Protein AF-K1S659-F1 (afdb_monomer_lite)

Secondary structure (DSSP, 8-state):
---EEEEEEEEEESSPPEEESTT-TTT-EEEEEEEEEPPPBTTB-S-SEEEEEEEE--SSSHHHHHT--TTEEEEEEEEEEEEEEEEEEE-TTT--EEEEEEEEEEEEEEEEEEEEEE-HHHHHH-TTHHHHHIIIIITTTSEEEEEE-EE-S--EEEE-SS-EEEEEEEEEE--S--GGGTT--EE-PEEEEEGGG-

pLDDT: mean 87.67, std 8.83, range [49.56, 97.06]

Sequence (198 aa):
MAQHNQTRHVGFLIQNPTILNEGLEGNEKVIMQLRTIRRNIEGYNDKQFEDVIVYYDGTEFIDKMKALKQFDLIDIKGVFNILTVDKSSVCPICGHTNVKYKGSSTFIYPISFSKLNNVQGSFEYDENLPETILRKHYKEVSNQVLIVGTVCSKPEMISNGKLKCCRYKLGVDRKYYIKTQTELTADYPWVYSYGKQA

Organism: NCBI:txid408170

Radius of gyration: 18.08 Å; chains: 1; bounding box: 50×49×45 Å

Structure (mmCIF, N/CA/C/O backbone):
data_AF-K1S659-F1
#
_entry.id   AF-K1S659-F1
#
loop_
_atom_site.group_PDB
_atom_site.id
_atom_site.type_symbol
_atom_site.label_atom_id
_atom_site.label_alt_id
_atom_site.label_comp_id
_atom_site.label_asym_id
_atom_site.label_entity_id
_atom_site.label_seq_id
_atom_site.pdbx_PDB_ins_code
_atom_site.Cartn_x
_atom_site.Cartn_y
_atom_site.Cartn_z
_atom_site.occupancy
_atom_site.B_iso_or_equiv
_atom_site.auth_seq_id
_atom_site.auth_comp_id
_atom_site.auth_asym_id
_atom_site.auth_atom_id
_atom_site.pdbx_PDB_model_num
ATOM 1 N N . MET A 1 1 ? 7.705 -21.138 -12.476 1.00 49.56 1 MET A N 1
ATOM 2 C CA . MET A 1 1 ? 8.532 -19.933 -12.239 1.00 49.56 1 MET A CA 1
ATOM 3 C C . MET A 1 1 ? 8.195 -19.428 -10.838 1.00 49.56 1 MET A C 1
ATOM 5 O O . MET A 1 1 ? 7.031 -19.522 -10.469 1.00 49.56 1 MET A O 1
ATOM 9 N N . ALA A 1 2 ? 9.168 -19.035 -10.013 1.00 49.78 2 ALA A N 1
ATOM 10 C CA . ALA A 1 2 ? 8.897 -18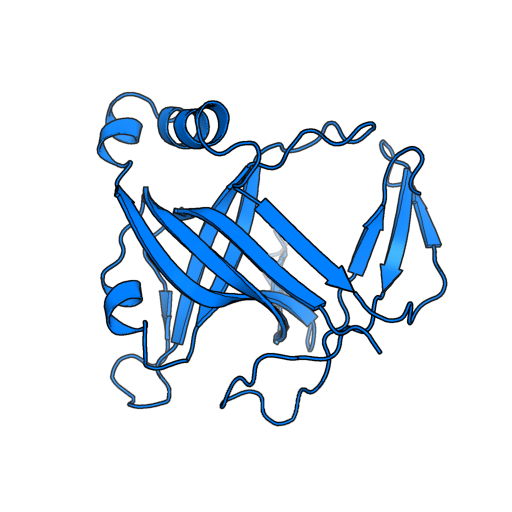.684 -8.615 1.00 49.78 2 ALA A CA 1
ATOM 11 C C . ALA A 1 2 ? 8.095 -17.372 -8.538 1.00 49.78 2 ALA A C 1
ATOM 13 O O . ALA A 1 2 ? 8.642 -16.298 -8.755 1.00 49.78 2 ALA A O 1
ATOM 14 N N . GLN A 1 3 ? 6.793 -17.472 -8.266 1.00 66.31 3 GLN A N 1
ATOM 15 C CA . GLN A 1 3 ? 5.910 -16.322 -8.086 1.00 66.31 3 GLN A CA 1
ATOM 16 C C . GLN A 1 3 ? 5.963 -15.874 -6.628 1.00 66.31 3 GLN A C 1
ATOM 18 O O . GLN A 1 3 ? 5.604 -16.631 -5.716 1.00 66.31 3 GLN A O 1
ATOM 23 N N . HIS A 1 4 ? 6.399 -14.638 -6.404 1.00 83.56 4 HIS A N 1
ATOM 24 C CA . HIS A 1 4 ? 6.346 -14.029 -5.086 1.00 83.56 4 HIS A CA 1
ATOM 25 C C . HIS A 1 4 ? 5.844 -12.593 -5.209 1.00 83.56 4 HIS A C 1
ATOM 27 O O . HIS A 1 4 ? 6.432 -11.787 -5.919 1.00 83.56 4 HIS A O 1
ATOM 33 N N . ASN A 1 5 ? 4.739 -12.299 -4.532 1.00 89.81 5 ASN A N 1
ATOM 34 C CA . ASN A 1 5 ? 4.204 -10.958 -4.337 1.00 89.81 5 ASN A CA 1
ATOM 35 C C . ASN A 1 5 ? 3.715 -10.917 -2.895 1.00 89.81 5 ASN A C 1
ATOM 37 O O . ASN A 1 5 ? 2.649 -11.448 -2.582 1.00 89.81 5 ASN A O 1
ATOM 41 N N . GLN A 1 6 ? 4.551 -10.390 -2.010 1.00 92.75 6 GLN A N 1
ATOM 42 C CA . GLN A 1 6 ? 4.241 -10.283 -0.598 1.00 92.75 6 GLN A CA 1
ATOM 43 C C . GLN A 1 6 ? 4.722 -8.938 -0.078 1.00 92.75 6 GLN A C 1
ATOM 45 O O . GLN A 1 6 ? 5.863 -8.532 -0.305 1.00 92.75 6 GLN A O 1
ATOM 50 N N . THR A 1 7 ? 3.861 -8.277 0.678 1.00 93.75 7 THR A N 1
ATOM 51 C CA . THR A 1 7 ? 4.196 -7.053 1.390 1.00 93.75 7 THR A CA 1
ATOM 52 C C . THR A 1 7 ? 3.900 -7.205 2.871 1.00 93.75 7 THR A C 1
ATOM 54 O O . THR A 1 7 ? 3.027 -7.981 3.281 1.00 93.75 7 THR A O 1
ATOM 57 N N . ARG A 1 8 ? 4.656 -6.477 3.687 1.00 95.25 8 ARG A N 1
ATOM 58 C CA . ARG A 1 8 ? 4.369 -6.283 5.100 1.00 95.25 8 ARG A CA 1
ATOM 59 C C . ARG A 1 8 ? 4.481 -4.804 5.420 1.00 95.25 8 ARG A C 1
ATOM 61 O O . ARG A 1 8 ? 5.496 -4.180 5.109 1.00 95.25 8 ARG A O 1
ATOM 68 N N . HIS A 1 9 ? 3.444 -4.273 6.050 1.00 96.44 9 HIS A N 1
ATOM 69 C CA . HIS A 1 9 ? 3.389 -2.883 6.456 1.00 96.44 9 HIS A CA 1
ATOM 70 C C . HIS A 1 9 ? 2.941 -2.769 7.903 1.00 96.44 9 HIS A C 1
ATOM 72 O O . HIS A 1 9 ? 1.869 -3.248 8.257 1.00 96.44 9 HIS A O 1
ATOM 78 N N . VAL A 1 10 ? 3.745 -2.092 8.718 1.00 96.62 10 VAL A N 1
ATOM 79 C CA . VAL A 1 10 ? 3.372 -1.701 10.080 1.00 96.62 10 VAL A CA 1
ATOM 80 C C . VAL A 1 10 ? 3.386 -0.189 10.144 1.00 96.62 10 VAL A C 1
ATOM 82 O O . VAL A 1 10 ? 4.410 0.423 9.858 1.00 96.62 10 VAL A O 1
ATOM 85 N N . GLY A 1 11 ? 2.273 0.432 10.497 1.00 95.94 11 GLY A N 1
ATOM 86 C CA . GLY A 1 11 ? 2.152 1.885 10.452 1.00 95.94 11 GLY A CA 1
ATOM 87 C C . GLY A 1 11 ? 0.944 2.389 11.216 1.00 95.94 11 GLY A C 1
ATOM 88 O O . GLY A 1 11 ? 0.130 1.585 11.669 1.00 95.94 11 GLY A O 1
ATOM 89 N N . PHE A 1 12 ? 0.802 3.706 11.337 1.00 95.62 12 PHE A N 1
ATOM 90 C CA . PHE A 1 12 ? -0.400 4.308 11.914 1.00 95.62 12 PHE A CA 1
ATOM 91 C C . PHE A 1 12 ? -1.238 5.042 10.864 1.00 95.62 12 PHE A C 1
ATOM 93 O O . PHE A 1 12 ? -0.706 5.576 9.885 1.00 95.62 12 PHE A O 1
ATOM 100 N N . LEU A 1 13 ? -2.555 5.058 11.059 1.00 96.25 13 LEU A N 1
ATOM 101 C CA . LEU A 1 13 ? -3.470 5.772 10.173 1.00 96.25 13 LEU A CA 1
ATOM 102 C C . LEU A 1 13 ? -3.291 7.287 10.282 1.00 96.25 13 LEU A C 1
ATOM 104 O O . LEU A 1 13 ? -3.352 7.850 11.373 1.00 96.25 13 LEU A O 1
ATOM 108 N N . ILE A 1 14 ? -3.124 7.949 9.138 1.00 93.94 14 ILE A N 1
ATOM 109 C CA . ILE A 1 14 ? -2.969 9.414 9.065 1.00 93.94 14 ILE A CA 1
ATOM 110 C C . ILE A 1 14 ? -4.307 10.119 9.296 1.00 93.94 14 ILE A C 1
ATOM 112 O O . ILE A 1 14 ? -4.353 11.213 9.849 1.00 93.94 14 ILE A O 1
ATOM 116 N N . GLN A 1 15 ? -5.397 9.476 8.889 1.00 94.38 15 GLN A N 1
ATOM 117 C CA . GLN A 1 15 ? -6.771 9.953 8.996 1.00 94.38 15 GLN A CA 1
ATOM 118 C C . GLN A 1 15 ? -7.716 8.758 9.143 1.00 94.38 15 GLN A C 1
ATOM 120 O O . GLN A 1 15 ? -7.308 7.611 8.943 1.00 94.38 15 GLN A O 1
ATOM 125 N N . ASN A 1 16 ? -8.982 9.027 9.463 1.00 95.56 16 ASN A N 1
ATOM 126 C CA . ASN A 1 16 ? -10.007 7.987 9.465 1.00 95.56 16 ASN A CA 1
ATOM 127 C C . ASN A 1 16 ? -10.121 7.330 8.071 1.00 95.56 16 ASN A C 1
ATOM 129 O O . ASN A 1 16 ? -9.914 8.013 7.060 1.00 95.56 16 ASN A O 1
ATOM 133 N N . PRO A 1 17 ? -10.444 6.026 7.999 1.00 95.88 17 PRO A N 1
ATOM 134 C CA . PRO A 1 17 ? -10.653 5.338 6.731 1.00 95.88 17 PRO A CA 1
ATOM 135 C C . PRO A 1 17 ? -11.749 6.002 5.893 1.00 95.88 17 PRO A C 1
ATOM 137 O O . PRO A 1 17 ? -12.796 6.389 6.410 1.00 95.88 17 PRO A O 1
ATOM 140 N N . THR A 1 18 ? -11.526 6.088 4.58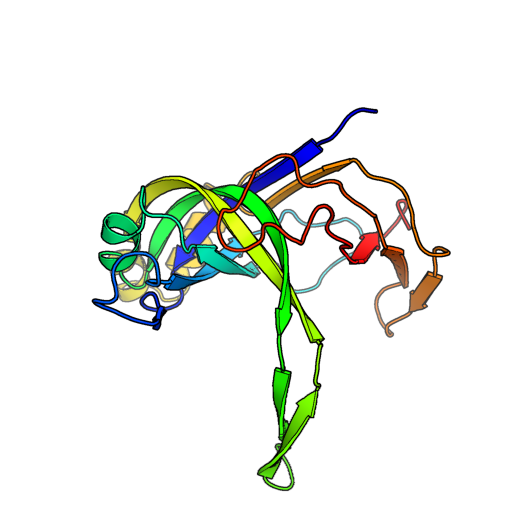5 1.00 95.50 18 THR A N 1
ATOM 141 C CA . THR A 1 18 ? -12.544 6.520 3.628 1.00 95.50 18 THR A CA 1
ATOM 142 C C . THR A 1 18 ? -13.336 5.303 3.172 1.00 95.50 18 THR A C 1
ATOM 144 O O . THR A 1 18 ? -12.768 4.366 2.604 1.00 95.50 18 THR A O 1
ATOM 147 N N . ILE A 1 19 ? -14.647 5.331 3.395 1.00 93.62 19 ILE A N 1
ATOM 148 C CA . ILE A 1 19 ? -15.569 4.263 3.005 1.00 93.62 19 ILE A CA 1
ATOM 149 C C . ILE A 1 19 ? -16.270 4.693 1.717 1.00 93.62 19 ILE A C 1
ATOM 151 O O . ILE A 1 19 ? -16.823 5.788 1.633 1.00 93.62 19 ILE A O 1
ATOM 155 N N . LEU A 1 20 ? -16.225 3.841 0.698 1.00 90.25 20 LEU A N 1
ATOM 156 C CA . LEU A 1 20 ? -16.956 4.026 -0.551 1.00 90.25 20 LEU A CA 1
ATOM 157 C C . LEU A 1 20 ? -18.080 2.996 -0.633 1.00 90.25 20 LEU A C 1
ATOM 159 O O . LEU A 1 20 ? -17.896 1.854 -0.209 1.00 90.25 20 LEU A O 1
ATOM 163 N N . ASN A 1 21 ? -19.203 3.393 -1.238 1.00 86.06 21 ASN A N 1
ATOM 164 C CA . ASN A 1 21 ? -20.380 2.542 -1.448 1.00 86.06 21 ASN A CA 1
ATOM 165 C C . ASN A 1 21 ? -20.940 1.930 -0.153 1.00 86.06 21 ASN A C 1
ATOM 167 O O . ASN A 1 21 ? -21.397 0.790 -0.162 1.00 86.06 21 ASN A O 1
ATOM 171 N N . GLU A 1 22 ? -20.877 2.671 0.954 1.00 83.31 22 GLU A N 1
ATOM 172 C CA . GLU A 1 22 ? -21.334 2.195 2.259 1.00 83.31 22 GLU A CA 1
ATOM 173 C C . GLU A 1 22 ? -22.782 1.682 2.208 1.00 83.31 22 GLU A C 1
ATOM 175 O O . GLU A 1 22 ? -23.668 2.338 1.659 1.00 83.31 22 GLU A O 1
ATOM 180 N N . GLY A 1 23 ? -23.013 0.491 2.766 1.00 76.56 23 GLY A N 1
ATOM 181 C CA . GLY A 1 23 ? -24.324 -0.161 2.789 1.00 76.56 23 GLY A CA 1
ATOM 182 C C . GLY A 1 23 ? -24.707 -0.918 1.511 1.00 76.56 23 GLY A C 1
ATOM 183 O O . GLY A 1 23 ? -25.760 -1.555 1.489 1.00 76.56 23 GLY A O 1
ATOM 184 N N . LEU A 1 24 ? -23.877 -0.904 0.461 1.00 80.31 24 LEU A N 1
ATOM 185 C CA . LEU A 1 24 ? -24.071 -1.743 -0.725 1.00 80.31 24 LEU A CA 1
ATOM 186 C C . LEU A 1 24 ? -23.296 -3.053 -0.568 1.00 80.31 24 LEU A C 1
ATOM 188 O O . LEU A 1 24 ? -22.096 -3.122 -0.843 1.00 80.31 24 LEU A O 1
ATOM 192 N N . GLU A 1 25 ? -23.998 -4.100 -0.134 1.00 70.12 25 GLU A N 1
ATOM 193 C CA . GLU A 1 25 ? -23.422 -5.425 0.101 1.00 70.12 25 GLU A CA 1
ATOM 194 C C . GLU A 1 25 ? -22.639 -5.926 -1.129 1.00 70.12 25 GLU A C 1
ATOM 196 O O . GLU A 1 25 ? -23.119 -5.898 -2.263 1.00 70.12 25 GLU A O 1
ATOM 201 N N . GLY A 1 26 ? -21.384 -6.330 -0.909 1.00 74.69 26 GLY A N 1
ATOM 202 C CA . GLY A 1 26 ? -20.471 -6.784 -1.964 1.00 74.69 26 GLY A CA 1
ATOM 203 C C . GLY A 1 26 ? -19.811 -5.678 -2.801 1.00 74.69 26 GLY A C 1
ATOM 204 O O . GLY A 1 26 ? -18.943 -5.992 -3.612 1.00 74.69 26 GLY A O 1
ATOM 205 N N . ASN A 1 27 ? -20.175 -4.407 -2.600 1.00 82.69 27 ASN A N 1
ATOM 206 C CA . ASN A 1 27 ? -19.594 -3.253 -3.297 1.00 82.69 27 ASN A CA 1
ATOM 207 C C . ASN A 1 27 ? -18.902 -2.245 -2.373 1.00 82.69 27 ASN A C 1
ATOM 209 O O . ASN A 1 27 ? -18.305 -1.291 -2.886 1.00 82.69 27 ASN A O 1
ATOM 213 N N . GLU A 1 28 ? -18.986 -2.435 -1.054 1.00 90.56 28 GLU A N 1
ATOM 214 C CA . GLU A 1 28 ? -18.280 -1.616 -0.071 1.00 90.56 28 GLU A CA 1
ATOM 215 C C . GLU A 1 28 ? -16.765 -1.687 -0.278 1.00 90.56 28 GLU A C 1
ATOM 217 O O . GLU A 1 28 ? -16.189 -2.747 -0.535 1.00 90.56 28 GLU A O 1
ATOM 222 N N . LYS A 1 29 ? -16.105 -0.534 -0.153 1.00 91.94 29 LYS A N 1
ATOM 223 C CA . LYS A 1 29 ? -14.649 -0.429 -0.279 1.00 91.94 29 LYS A CA 1
ATOM 224 C C . LYS A 1 29 ? -14.100 0.450 0.820 1.00 91.94 29 LYS A C 1
ATOM 226 O O . LYS A 1 29 ? -14.669 1.497 1.122 1.00 91.94 29 LYS A O 1
ATOM 231 N N . VAL A 1 30 ? -12.951 0.066 1.354 1.00 94.75 30 VAL A N 1
ATOM 232 C CA . VAL A 1 30 ? -12.202 0.868 2.315 1.00 94.75 30 VAL A CA 1
ATOM 233 C C . VAL A 1 30 ? -10.885 1.295 1.689 1.00 94.75 30 VAL A C 1
ATOM 235 O O . VAL A 1 30 ? -10.114 0.474 1.186 1.00 94.75 30 VAL A O 1
ATOM 238 N N . ILE A 1 31 ? -10.632 2.601 1.731 1.00 95.19 31 ILE A N 1
ATOM 239 C CA . ILE A 1 31 ? -9.361 3.208 1.349 1.00 95.19 31 ILE A CA 1
ATOM 240 C C . ILE A 1 31 ? -8.791 3.906 2.574 1.00 95.19 31 ILE A C 1
ATOM 242 O O . ILE A 1 31 ? -9.454 4.735 3.193 1.00 95.19 31 ILE A O 1
ATOM 246 N N . MET A 1 32 ? -7.544 3.601 2.914 1.00 96.25 32 MET A N 1
ATOM 247 C CA . MET A 1 32 ? -6.870 4.234 4.044 1.00 96.25 32 MET A CA 1
ATOM 248 C C . MET A 1 32 ? -5.413 4.552 3.725 1.00 96.25 32 MET A C 1
ATOM 250 O O . MET A 1 32 ? -4.776 3.886 2.907 1.00 96.25 32 MET A O 1
ATOM 254 N N . GLN A 1 33 ? -4.894 5.595 4.371 1.00 96.50 33 GLN A N 1
ATOM 255 C CA . GLN A 1 33 ? -3.500 6.009 4.252 1.00 96.50 33 GLN A CA 1
ATOM 256 C C . GLN A 1 33 ? -2.748 5.674 5.532 1.00 96.50 33 GLN A C 1
ATOM 258 O O . GLN A 1 33 ? -3.120 6.103 6.627 1.00 96.50 33 GLN A O 1
ATOM 263 N N . LEU A 1 34 ? -1.683 4.902 5.362 1.00 95.75 34 LEU A N 1
ATOM 264 C CA . LEU A 1 34 ? -0.864 4.383 6.437 1.00 95.75 34 LEU A CA 1
ATOM 265 C C . LEU A 1 34 ? 0.512 5.039 6.394 1.00 95.75 34 LEU A C 1
ATOM 267 O O . LEU A 1 34 ? 1.240 4.862 5.416 1.00 95.75 34 LEU A O 1
ATOM 271 N N . ARG A 1 35 ? 0.896 5.739 7.464 1.00 95.75 35 ARG A N 1
ATOM 272 C CA . ARG A 1 35 ? 2.268 6.223 7.613 1.00 95.75 35 ARG A CA 1
ATOM 273 C C . ARG A 1 35 ? 3.164 5.089 8.087 1.00 95.75 35 ARG A C 1
ATOM 275 O O . ARG A 1 35 ? 2.944 4.508 9.148 1.00 95.75 35 ARG A O 1
ATOM 282 N N . THR A 1 36 ? 4.189 4.804 7.299 1.00 95.19 36 THR A N 1
ATOM 283 C CA . THR A 1 36 ? 5.211 3.786 7.553 1.00 95.19 36 THR A CA 1
ATOM 284 C C . THR A 1 36 ? 6.593 4.426 7.618 1.00 95.19 36 THR A C 1
ATOM 286 O O . THR A 1 36 ? 6.785 5.581 7.235 1.00 95.19 36 THR A O 1
ATOM 289 N N . ILE A 1 37 ? 7.574 3.675 8.104 1.00 93.00 37 ILE A N 1
ATOM 290 C CA . ILE A 1 37 ? 8.981 4.050 8.090 1.00 93.00 37 ILE A CA 1
ATOM 291 C C . ILE A 1 37 ? 9.766 3.031 7.266 1.00 93.00 37 ILE A C 1
ATOM 293 O O . ILE A 1 37 ? 9.533 1.824 7.345 1.00 93.00 37 ILE A O 1
ATOM 297 N N . ARG A 1 38 ? 10.729 3.517 6.486 1.00 86.00 38 ARG A N 1
ATOM 298 C CA . ARG A 1 38 ? 11.697 2.658 5.801 1.00 86.00 38 ARG A CA 1
ATOM 299 C C . ARG A 1 38 ? 13.050 2.676 6.496 1.00 86.00 38 ARG A C 1
ATOM 301 O O . ARG A 1 38 ? 13.425 3.634 7.180 1.00 86.00 38 ARG A O 1
ATOM 308 N N . ARG A 1 39 ? 13.835 1.629 6.254 1.00 81.19 39 ARG A N 1
ATOM 309 C CA . ARG A 1 39 ? 15.260 1.638 6.579 1.00 81.19 39 ARG A CA 1
ATOM 310 C C . ARG A 1 39 ? 15.987 2.643 5.682 1.00 81.19 39 ARG A C 1
ATOM 312 O O . ARG A 1 39 ? 15.617 2.841 4.528 1.00 81.19 39 ARG A O 1
ATOM 319 N N . ASN A 1 40 ? 17.042 3.258 6.212 1.00 75.75 40 ASN A N 1
ATOM 320 C CA . ASN A 1 40 ? 17.917 4.109 5.411 1.00 75.75 40 ASN A CA 1
ATOM 321 C C . ASN A 1 40 ? 18.543 3.270 4.288 1.00 75.75 40 ASN A C 1
ATOM 323 O O . ASN A 1 40 ? 19.117 2.213 4.556 1.00 75.75 40 ASN A O 1
ATOM 327 N N . ILE A 1 41 ? 18.438 3.757 3.056 1.00 70.25 41 ILE A N 1
ATOM 328 C CA . ILE A 1 41 ? 19.046 3.138 1.880 1.00 70.25 41 ILE A CA 1
ATOM 329 C C . ILE A 1 41 ? 20.347 3.891 1.598 1.00 70.25 41 ILE A C 1
ATOM 331 O O . ILE A 1 41 ? 20.368 5.121 1.574 1.00 70.25 41 ILE A O 1
ATOM 335 N N . GLU A 1 42 ? 21.445 3.161 1.406 1.00 66.00 42 GLU A N 1
ATOM 336 C CA . GLU A 1 42 ? 22.732 3.766 1.061 1.00 66.00 42 GLU A CA 1
ATOM 337 C C . GLU A 1 42 ? 22.599 4.572 -0.239 1.00 66.00 42 GLU A C 1
ATOM 339 O O . GLU A 1 42 ? 22.139 4.066 -1.264 1.00 66.00 42 GLU A O 1
ATOM 344 N N . GLY A 1 43 ? 22.974 5.850 -0.188 1.00 63.84 43 GLY A N 1
ATOM 345 C CA . GLY A 1 43 ? 22.835 6.756 -1.323 1.00 63.84 43 GLY A CA 1
ATOM 346 C C . GLY A 1 43 ? 21.434 7.339 -1.508 1.00 63.84 43 GLY A C 1
ATOM 347 O O . GLY A 1 43 ? 21.225 8.007 -2.507 1.00 63.84 43 GLY A O 1
ATOM 348 N N . TYR A 1 44 ? 20.492 7.149 -0.577 1.00 68.69 44 TYR A N 1
ATOM 349 C CA . TYR A 1 44 ? 19.193 7.824 -0.575 1.00 68.69 44 TYR A CA 1
ATOM 350 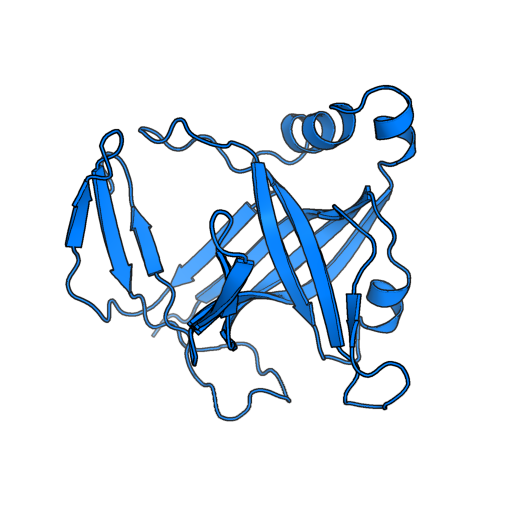C C . TYR A 1 44 ? 18.969 8.521 0.778 1.00 68.69 44 TYR A C 1
ATOM 352 O O . TYR A 1 44 ? 18.723 7.875 1.794 1.00 68.69 44 TYR A O 1
ATOM 360 N N . ASN A 1 45 ? 19.039 9.855 0.784 1.00 64.88 45 ASN A N 1
ATOM 361 C CA . ASN A 1 45 ? 18.984 10.680 2.004 1.00 64.88 45 ASN A CA 1
ATOM 362 C C . ASN A 1 45 ? 17.692 11.514 2.129 1.00 64.88 45 ASN A C 1
ATOM 364 O O . ASN A 1 45 ? 17.676 12.518 2.836 1.00 64.88 45 ASN A O 1
ATOM 368 N N . ASP A 1 46 ? 16.637 11.159 1.396 1.00 69.00 46 ASP A N 1
ATOM 369 C CA . ASP A 1 46 ? 15.361 11.892 1.421 1.00 69.00 46 ASP A CA 1
ATOM 370 C C . ASP A 1 46 ? 14.420 11.351 2.532 1.00 69.00 46 ASP A C 1
ATOM 372 O O . ASP A 1 46 ? 14.865 10.679 3.463 1.00 69.00 46 ASP A O 1
ATOM 376 N N . LYS A 1 47 ? 13.112 11.636 2.444 1.00 75.38 47 LYS A N 1
ATOM 377 C CA . LYS A 1 47 ? 12.058 11.302 3.425 1.00 75.38 47 LYS A CA 1
ATOM 378 C C . LYS A 1 47 ? 12.185 9.901 4.043 1.00 75.38 47 LYS A C 1
ATOM 380 O O . LYS A 1 47 ? 12.150 8.893 3.343 1.00 75.38 47 LYS A O 1
ATOM 385 N N . GLN A 1 48 ? 12.269 9.823 5.370 1.00 84.38 48 GLN A N 1
ATOM 386 C CA . GLN A 1 48 ? 12.357 8.549 6.098 1.00 84.38 48 GLN A CA 1
ATOM 387 C C . GLN A 1 48 ? 10.993 7.871 6.304 1.00 84.38 48 GLN A C 1
ATOM 389 O O . GLN A 1 48 ? 10.918 6.644 6.401 1.00 84.38 48 GLN A O 1
ATOM 394 N N . PHE A 1 49 ? 9.932 8.675 6.352 1.00 90.88 49 PHE A N 1
ATOM 395 C CA . PHE A 1 49 ? 8.550 8.219 6.439 1.00 90.88 49 PHE A CA 1
ATOM 396 C C . PHE A 1 49 ? 7.903 8.214 5.061 1.00 90.88 49 PHE A C 1
ATOM 398 O O . PHE A 1 49 ? 8.154 9.102 4.240 1.00 90.88 49 PHE A O 1
ATOM 405 N N . GLU A 1 50 ? 7.075 7.206 4.825 1.00 91.00 50 GLU A N 1
ATOM 406 C CA . GLU A 1 50 ? 6.349 7.016 3.578 1.00 91.00 50 GLU A CA 1
ATOM 407 C C . GLU A 1 50 ? 4.899 6.657 3.867 1.00 91.00 50 GLU A C 1
ATOM 409 O O . GLU A 1 50 ? 4.610 5.803 4.710 1.00 91.00 50 GLU A O 1
ATOM 414 N N . ASP A 1 51 ? 4.003 7.286 3.119 1.00 94.56 51 ASP A N 1
ATOM 415 C CA . ASP A 1 51 ? 2.574 7.046 3.221 1.00 94.56 51 ASP A CA 1
ATOM 416 C C . ASP A 1 51 ? 2.174 6.045 2.140 1.00 94.56 51 ASP A C 1
ATOM 418 O O . ASP A 1 51 ? 2.347 6.297 0.944 1.00 94.56 51 ASP A O 1
ATOM 422 N N . VAL A 1 52 ? 1.659 4.891 2.561 1.00 94.50 52 VAL A N 1
ATOM 423 C CA . VAL A 1 52 ? 1.168 3.847 1.657 1.00 94.50 52 VAL A CA 1
ATOM 424 C C . VAL A 1 52 ? -0.353 3.841 1.654 1.00 94.50 52 VAL A C 1
ATOM 426 O O . VAL A 1 52 ? -0.998 4.047 2.683 1.00 94.50 52 VAL A O 1
ATOM 429 N N . ILE A 1 53 ? -0.936 3.604 0.480 1.00 95.44 53 ILE A N 1
ATOM 430 C CA . ILE A 1 53 ? -2.386 3.516 0.327 1.00 95.44 53 ILE A CA 1
ATOM 431 C C . ILE A 1 53 ? -2.785 2.051 0.428 1.00 95.44 53 ILE A C 1
ATOM 433 O O . ILE A 1 53 ? -2.290 1.205 -0.320 1.00 95.44 53 ILE A O 1
ATOM 437 N N . VAL A 1 54 ? -3.702 1.763 1.339 1.00 96.31 54 VAL A N 1
ATOM 438 C CA . VAL A 1 54 ? -4.317 0.450 1.487 1.00 96.31 54 VAL A CA 1
ATOM 439 C C . VAL A 1 54 ? -5.705 0.506 0.867 1.00 96.31 54 VAL A C 1
ATOM 441 O O . VAL A 1 54 ? -6.474 1.426 1.148 1.00 96.31 54 VAL A O 1
ATOM 444 N N . TYR A 1 55 ? -6.000 -0.464 0.008 1.00 94.75 55 TYR A N 1
ATOM 445 C CA . TYR A 1 55 ? -7.293 -0.632 -0.649 1.00 94.75 55 TYR A CA 1
ATOM 446 C C . TYR A 1 55 ? -7.823 -2.024 -0.329 1.00 94.75 55 TYR A C 1
ATOM 448 O O . TYR A 1 55 ? -7.107 -3.015 -0.496 1.00 94.75 55 TYR A O 1
ATOM 456 N N . TYR A 1 56 ? -9.074 -2.100 0.110 1.00 94.38 56 TYR A N 1
ATOM 457 C CA . TYR A 1 56 ? -9.729 -3.363 0.410 1.00 94.38 56 TYR A CA 1
ATOM 458 C C . TYR A 1 56 ? -11.202 -3.315 0.006 1.00 94.38 56 TYR A C 1
ATOM 460 O O . TYR A 1 56 ? -11.926 -2.397 0.383 1.00 94.38 56 TYR A O 1
ATOM 468 N N . ASP A 1 57 ? -11.633 -4.312 -0.757 1.00 91.88 57 ASP A N 1
ATOM 469 C CA . ASP A 1 57 ? -13.021 -4.533 -1.181 1.00 91.88 57 ASP A CA 1
ATOM 470 C C . ASP A 1 57 ? -13.466 -5.988 -0.939 1.00 91.88 57 ASP A C 1
ATOM 472 O O . ASP A 1 57 ? -14.433 -6.477 -1.521 1.00 91.88 57 ASP A O 1
ATOM 476 N N . GLY A 1 58 ? -12.737 -6.699 -0.073 1.00 89.88 58 GLY A N 1
ATOM 477 C CA . GLY A 1 58 ? -13.149 -7.996 0.443 1.00 89.88 58 GLY A CA 1
ATOM 478 C C . GLY A 1 58 ? -14.149 -7.855 1.591 1.00 89.88 58 GLY A C 1
ATOM 479 O O . GLY A 1 58 ? -14.366 -6.775 2.127 1.00 89.88 58 GLY A O 1
ATOM 480 N N . THR A 1 59 ? -14.733 -8.973 2.012 1.00 89.56 59 THR A N 1
ATOM 481 C CA . THR A 1 59 ? -15.745 -8.998 3.082 1.00 89.56 59 THR A CA 1
ATOM 482 C C . THR A 1 59 ? -15.173 -9.365 4.453 1.00 89.56 59 THR A C 1
ATOM 484 O O . THR A 1 59 ? -15.787 -9.081 5.470 1.00 89.56 59 THR A O 1
ATOM 487 N N . GLU A 1 60 ? -13.996 -9.992 4.515 1.00 90.50 60 GLU A N 1
ATOM 488 C CA . GLU A 1 60 ? -13.463 -10.595 5.748 1.00 90.50 60 GLU A CA 1
ATOM 489 C C . GLU A 1 60 ? -13.030 -9.558 6.796 1.00 90.50 60 GLU A C 1
ATOM 491 O O . GLU A 1 60 ? -13.215 -9.753 7.999 1.00 90.50 60 GLU A O 1
ATOM 496 N N . PHE A 1 61 ? -12.441 -8.448 6.347 1.00 91.75 61 PHE A N 1
ATOM 497 C CA . PHE A 1 61 ? -11.904 -7.413 7.234 1.00 91.75 61 PHE A CA 1
ATOM 498 C C . PHE A 1 61 ? -12.669 -6.095 7.178 1.00 91.75 61 PHE A C 1
ATOM 500 O O . PHE A 1 61 ? -12.288 -5.168 7.889 1.00 91.75 61 PHE A O 1
ATOM 507 N N . ILE A 1 62 ? -13.724 -5.987 6.366 1.00 92.12 62 ILE A N 1
ATOM 508 C CA . ILE A 1 62 ? -14.320 -4.688 6.041 1.00 92.12 62 ILE A CA 1
ATOM 509 C C . ILE A 1 62 ? -14.884 -3.988 7.276 1.00 92.12 62 ILE A C 1
ATOM 511 O O . ILE A 1 62 ? -14.493 -2.858 7.555 1.00 92.12 62 ILE A O 1
ATOM 515 N N . ASP A 1 63 ? -15.654 -4.692 8.105 1.00 92.56 63 ASP A N 1
ATOM 516 C CA . ASP A 1 63 ? -16.214 -4.137 9.343 1.00 92.56 63 ASP A CA 1
ATOM 517 C C . ASP A 1 63 ? -15.121 -3.709 10.328 1.00 92.56 63 ASP A C 1
ATOM 519 O O . ASP A 1 63 ? -15.185 -2.639 10.938 1.00 92.56 63 ASP A O 1
ATOM 523 N N . LYS A 1 64 ? -14.060 -4.521 10.445 1.00 94.00 64 LYS A N 1
ATOM 524 C CA . LYS A 1 64 ? -12.906 -4.210 11.300 1.00 94.00 64 LYS A CA 1
ATOM 525 C C . LYS A 1 64 ? -12.161 -2.976 10.804 1.00 94.00 64 LYS A C 1
ATOM 527 O O . LYS A 1 64 ? -11.707 -2.184 11.622 1.00 94.00 64 LYS A O 1
ATOM 532 N N . MET A 1 65 ? -12.029 -2.820 9.487 1.00 94.50 65 MET A N 1
ATOM 533 C CA . MET A 1 65 ? -11.373 -1.669 8.874 1.00 94.50 65 MET A CA 1
ATOM 534 C C . MET A 1 65 ? -12.226 -0.403 8.987 1.00 94.50 65 MET A C 1
ATOM 536 O O . MET A 1 65 ? -11.669 0.650 9.277 1.00 94.50 65 MET A O 1
ATOM 540 N N . LYS A 1 66 ? -13.556 -0.496 8.850 1.00 94.00 66 LYS A N 1
ATOM 541 C CA . LYS A 1 66 ? -14.495 0.624 9.066 1.00 94.00 66 LYS A CA 1
ATOM 542 C C . LYS A 1 66 ? -14.428 1.165 10.497 1.00 94.00 66 LYS A C 1
ATOM 544 O O . LYS A 1 66 ? -14.549 2.366 10.706 1.00 94.00 66 LYS A O 1
ATOM 549 N N . ALA A 1 67 ? -14.202 0.292 11.479 1.00 94.88 67 ALA A N 1
ATOM 550 C CA . ALA A 1 67 ? -14.100 0.672 12.887 1.00 94.88 67 ALA A CA 1
ATOM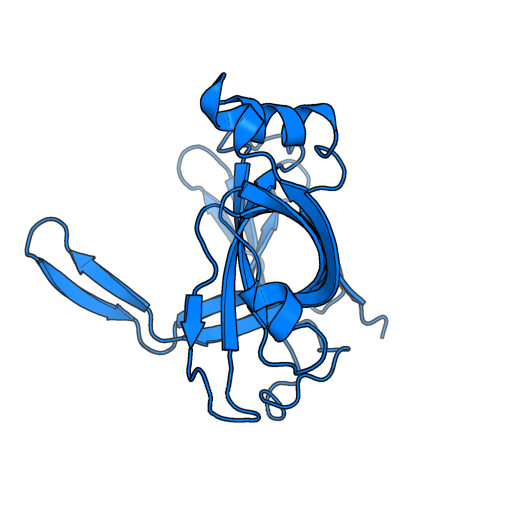 551 C C . ALA A 1 67 ? -12.772 1.359 13.271 1.00 94.88 67 ALA A C 1
ATOM 553 O O . ALA A 1 67 ? -12.630 1.810 14.414 1.00 94.88 67 ALA A O 1
ATOM 554 N N . LEU A 1 68 ? -11.789 1.418 12.364 1.00 96.12 68 LEU A N 1
ATOM 555 C CA . LEU A 1 68 ? -10.509 2.062 12.644 1.00 96.12 68 LEU A CA 1
ATOM 556 C C . LEU A 1 68 ? -10.642 3.578 12.731 1.00 96.12 68 LEU A C 1
ATOM 558 O O . LEU A 1 68 ? -11.483 4.205 12.089 1.00 96.12 68 LEU A O 1
ATOM 562 N N . LYS A 1 69 ? -9.743 4.170 13.509 1.00 95.19 69 LYS A N 1
ATOM 563 C CA . LYS A 1 69 ? -9.648 5.614 13.698 1.00 95.19 69 LYS A CA 1
ATOM 564 C C . LYS A 1 69 ? -8.253 6.109 13.368 1.00 95.19 69 LYS A C 1
ATOM 566 O O . LYS A 1 69 ? -7.287 5.344 13.359 1.00 95.19 69 LYS A O 1
ATOM 571 N N . GLN A 1 70 ? -8.150 7.408 13.124 1.00 94.62 70 GLN A N 1
ATOM 572 C CA . GLN A 1 70 ? -6.874 8.103 13.045 1.00 94.62 70 GLN A CA 1
ATOM 573 C C . GLN A 1 70 ? -5.946 7.672 14.196 1.00 94.62 70 GLN A C 1
ATOM 575 O O . GLN A 1 70 ? -6.387 7.453 15.326 1.00 94.62 70 GLN A O 1
ATOM 580 N N . PHE A 1 71 ? -4.662 7.515 13.878 1.00 94.31 71 PHE A N 1
ATOM 581 C CA . PHE A 1 71 ? -3.617 7.027 14.777 1.00 94.31 71 PHE A CA 1
ATOM 582 C C . PHE A 1 71 ? -3.759 5.574 15.252 1.00 94.31 71 PHE A C 1
ATOM 584 O O . PHE A 1 71 ? -2.975 5.134 16.093 1.00 94.31 71 PHE A O 1
ATOM 591 N N . ASP A 1 72 ? -4.677 4.775 14.704 1.00 95.69 72 ASP A N 1
ATOM 592 C CA . ASP A 1 72 ? -4.619 3.328 14.908 1.00 95.69 72 ASP A CA 1
ATOM 593 C C . ASP A 1 72 ? -3.345 2.759 14.276 1.00 95.69 72 ASP A C 1
ATOM 595 O O . ASP A 1 72 ? -3.103 2.924 13.080 1.00 95.69 72 ASP A O 1
ATOM 599 N N . LEU A 1 73 ? -2.536 2.089 15.099 1.00 95.69 73 LEU A N 1
ATOM 600 C CA . LEU A 1 73 ? -1.342 1.360 14.695 1.00 95.69 73 LEU A CA 1
ATOM 601 C C . LEU A 1 73 ? -1.761 -0.036 14.232 1.00 95.69 73 LEU A C 1
ATOM 603 O O . LEU A 1 73 ? -2.346 -0.803 15.002 1.00 95.69 73 LEU A O 1
ATOM 607 N N . ILE A 1 74 ? -1.439 -0.372 12.990 1.00 96.69 74 ILE A N 1
ATOM 608 C CA . ILE A 1 74 ? -1.865 -1.605 12.329 1.00 96.69 74 ILE A CA 1
ATOM 609 C C . ILE A 1 74 ? -0.666 -2.357 11.741 1.00 96.69 74 ILE A C 1
ATOM 611 O O . ILE A 1 74 ? 0.294 -1.737 11.285 1.00 96.69 74 ILE A O 1
ATOM 615 N N . ASP A 1 75 ? -0.737 -3.690 11.745 1.00 96.81 75 ASP A N 1
ATOM 616 C CA . ASP A 1 75 ? 0.155 -4.602 11.015 1.00 96.81 75 ASP A CA 1
ATOM 617 C C . ASP A 1 75 ? -0.643 -5.264 9.887 1.00 96.81 75 ASP A C 1
ATOM 619 O O . ASP A 1 75 ? -1.703 -5.863 10.104 1.00 96.81 75 ASP A O 1
ATOM 623 N N . ILE A 1 76 ? -0.135 -5.126 8.670 1.00 97.06 76 ILE A N 1
ATOM 624 C CA . ILE A 1 76 ? -0.711 -5.663 7.449 1.00 97.06 76 ILE A CA 1
ATOM 625 C C . ILE A 1 76 ? 0.305 -6.599 6.823 1.00 97.06 76 ILE A C 1
ATOM 627 O O . ILE A 1 76 ? 1.422 -6.200 6.499 1.00 97.06 76 ILE A O 1
ATOM 631 N N . LYS A 1 77 ? -0.138 -7.816 6.519 1.00 96.31 77 LYS A N 1
ATOM 632 C CA . LYS A 1 77 ? 0.486 -8.646 5.491 1.00 96.31 77 LYS A CA 1
ATOM 633 C C . LYS A 1 77 ? -0.422 -8.629 4.273 1.00 96.31 77 LYS A C 1
ATOM 635 O O . LYS A 1 77 ? -1.608 -8.933 4.379 1.00 96.31 77 LYS A O 1
ATOM 640 N N . GLY A 1 78 ? 0.122 -8.274 3.121 1.00 94.94 78 GLY A N 1
ATOM 641 C CA . GLY A 1 78 ? -0.669 -8.065 1.918 1.00 94.94 78 GLY A CA 1
ATOM 642 C C . GLY A 1 78 ? 0.040 -8.488 0.649 1.00 94.94 78 GLY A C 1
ATOM 643 O O . GLY A 1 78 ? 1.119 -9.086 0.669 1.00 94.94 78 GLY A O 1
ATOM 644 N N . VAL A 1 79 ? -0.607 -8.162 -0.461 1.00 93.56 79 VAL A N 1
ATOM 645 C CA . VAL A 1 79 ? 0.005 -8.137 -1.786 1.00 93.56 79 VAL A CA 1
ATOM 646 C C . VAL A 1 79 ? 0.026 -6.711 -2.302 1.00 93.56 79 VAL A C 1
ATOM 648 O O . VAL A 1 79 ? -0.834 -5.889 -1.980 1.00 93.56 79 VAL A O 1
ATOM 651 N N . PHE A 1 80 ? 1.014 -6.428 -3.133 1.00 90.44 80 PHE A N 1
ATOM 652 C CA . PHE A 1 80 ? 1.031 -5.216 -3.922 1.00 90.44 80 PHE A CA 1
ATOM 653 C C . PHE A 1 80 ? 0.045 -5.357 -5.087 1.00 90.44 80 PHE A C 1
ATOM 655 O O . PHE A 1 80 ? -0.020 -6.413 -5.718 1.00 90.44 80 PHE A O 1
ATOM 662 N N . ASN A 1 81 ? -0.705 -4.295 -5.364 1.00 90.81 81 ASN A N 1
ATOM 663 C CA . ASN A 1 81 ? -1.766 -4.256 -6.361 1.00 90.81 81 ASN A CA 1
ATOM 664 C C . ASN A 1 81 ? -1.698 -2.935 -7.139 1.00 90.81 81 ASN A C 1
ATOM 666 O O . ASN A 1 81 ? -1.616 -1.869 -6.531 1.00 90.81 81 ASN A O 1
ATOM 670 N N . ILE A 1 82 ? -1.724 -2.973 -8.472 1.00 90.44 82 ILE A N 1
ATOM 671 C CA . ILE A 1 82 ? -1.803 -1.767 -9.303 1.00 90.44 82 ILE A CA 1
ATOM 672 C C . ILE A 1 82 ? -3.165 -1.697 -9.964 1.00 90.44 82 ILE A C 1
ATOM 674 O O . ILE A 1 82 ? -3.574 -2.616 -10.672 1.00 90.44 82 ILE A O 1
ATOM 678 N N . LEU A 1 83 ? -3.824 -0.554 -9.796 1.00 88.50 83 LEU A N 1
ATOM 679 C CA . LEU A 1 83 ? -5.056 -0.234 -10.501 1.00 88.50 83 LEU A CA 1
ATOM 680 C C . LEU A 1 83 ? -4.866 0.978 -11.396 1.00 88.50 83 LEU A C 1
ATOM 682 O O . LEU A 1 83 ? -4.085 1.893 -11.116 1.00 88.50 83 LEU A O 1
ATOM 686 N N . THR A 1 84 ? -5.622 0.967 -12.483 1.00 84.75 84 THR A N 1
ATOM 687 C CA . THR A 1 84 ? -5.752 2.112 -13.371 1.00 84.75 84 THR A CA 1
ATOM 688 C C . THR A 1 84 ? -6.812 3.037 -12.787 1.00 84.75 84 THR A C 1
ATOM 690 O O . THR A 1 84 ? -7.966 2.647 -12.652 1.00 84.75 84 THR A O 1
ATOM 693 N N . VAL A 1 85 ? -6.405 4.245 -12.411 1.00 83.75 85 VAL A N 1
ATOM 694 C CA . VAL A 1 85 ? -7.258 5.278 -11.823 1.00 83.75 85 VAL A CA 1
ATOM 695 C C . VAL A 1 85 ? -7.044 6.600 -12.546 1.00 83.75 85 VAL A C 1
ATOM 697 O O . VAL A 1 85 ? -5.926 6.940 -12.946 1.00 83.75 85 VAL A O 1
ATOM 700 N N . ASP A 1 86 ? -8.108 7.376 -12.681 1.00 83.81 86 ASP A N 1
ATOM 701 C CA . ASP A 1 86 ? -7.999 8.737 -13.185 1.00 83.81 86 ASP A CA 1
ATOM 702 C C . ASP A 1 86 ? -7.460 9.634 -12.071 1.00 83.81 86 ASP A C 1
ATOM 704 O O . ASP A 1 86 ? -7.979 9.656 -10.955 1.00 83.81 86 ASP A O 1
ATOM 708 N N . LYS A 1 87 ? -6.363 10.341 -12.352 1.00 81.50 87 LYS A N 1
ATOM 709 C CA . LYS A 1 87 ? -5.701 11.207 -11.371 1.00 81.50 87 LYS A CA 1
ATOM 710 C C . LYS A 1 87 ? -6.022 12.654 -11.680 1.00 81.50 87 LYS A C 1
ATOM 712 O O . LYS A 1 87 ? -5.522 13.189 -12.669 1.00 81.50 87 LYS A O 1
ATOM 717 N N . SER A 1 88 ? -6.825 13.283 -10.833 1.00 83.19 88 SER A N 1
ATOM 718 C CA . SER A 1 88 ? -7.058 14.720 -10.893 1.00 83.19 88 SER A CA 1
ATOM 719 C C . SER A 1 88 ? -5.952 15.482 -10.155 1.00 83.19 88 SER A C 1
ATOM 721 O O . SER A 1 88 ? -5.445 15.047 -9.121 1.00 83.19 88 SER A O 1
ATOM 723 N N . SER A 1 89 ? -5.549 16.625 -10.697 1.00 85.44 89 SER A N 1
ATOM 724 C CA . SER A 1 89 ? -4.677 17.588 -10.035 1.00 85.44 89 SER A CA 1
ATOM 725 C C . SER A 1 89 ? -5.158 19.001 -10.326 1.00 85.44 89 SER A C 1
ATOM 727 O O . SER A 1 89 ? -5.494 19.345 -11.458 1.00 85.44 89 SER A O 1
ATOM 729 N N . VAL A 1 90 ? -5.195 19.838 -9.295 1.00 85.56 90 VAL A N 1
ATOM 730 C CA . VAL A 1 90 ? -5.563 21.247 -9.438 1.00 85.56 90 VAL A CA 1
ATOM 731 C C . VAL A 1 90 ? -4.286 22.055 -9.615 1.00 85.56 90 VAL A C 1
ATOM 733 O O . VAL A 1 90 ? -3.359 21.942 -8.813 1.00 85.56 90 VAL A O 1
ATOM 736 N N . CYS A 1 91 ? -4.214 22.851 -10.681 1.00 81.88 91 CYS A N 1
ATOM 737 C CA . CYS A 1 91 ? -3.091 23.755 -10.888 1.00 81.88 91 CYS A CA 1
ATOM 738 C C . CYS A 1 91 ? -3.082 24.819 -9.777 1.00 81.88 91 CYS A C 1
ATOM 740 O O . CYS A 1 91 ? -4.061 25.559 -9.659 1.00 81.88 91 CYS A O 1
ATOM 742 N N . PRO A 1 92 ? -1.989 24.961 -9.005 1.00 85.06 92 PRO A N 1
ATOM 743 C CA . PRO A 1 92 ? -1.939 25.913 -7.897 1.00 85.06 92 PRO A CA 1
ATOM 744 C C . PRO A 1 92 ? -1.948 27.380 -8.354 1.00 85.06 92 PRO A C 1
ATOM 746 O O . PRO A 1 92 ? -2.209 28.260 -7.547 1.00 85.06 92 PRO A O 1
ATOM 749 N N . ILE A 1 93 ? -1.662 27.650 -9.634 1.00 90.06 93 ILE A N 1
ATOM 750 C CA . ILE A 1 93 ? -1.570 29.012 -10.180 1.00 90.06 93 ILE A CA 1
ATOM 751 C C . ILE A 1 93 ? -2.898 29.457 -10.802 1.00 90.06 93 ILE A C 1
ATOM 753 O O . ILE A 1 93 ? -3.332 30.580 -10.576 1.00 90.06 93 ILE A O 1
ATOM 757 N N . CYS A 1 94 ? -3.545 28.598 -11.597 1.00 89.88 94 CYS A N 1
ATOM 758 C CA . CYS A 1 94 ? -4.745 28.971 -12.357 1.00 89.88 94 CYS A CA 1
ATOM 759 C C . CYS A 1 94 ? -6.030 28.256 -11.917 1.00 89.88 94 CYS A C 1
ATOM 761 O O . CYS A 1 94 ? -7.078 28.486 -12.511 1.00 89.88 94 CYS A O 1
ATOM 763 N N . GLY A 1 95 ? -5.968 27.350 -10.934 1.00 87.38 95 GLY A N 1
ATOM 764 C CA . GLY A 1 95 ? -7.131 26.599 -10.446 1.00 87.38 95 GLY A CA 1
ATOM 765 C C . GLY A 1 95 ? -7.698 25.570 -11.432 1.00 87.38 95 GLY A C 1
ATOM 766 O O . GLY A 1 95 ? -8.664 24.880 -11.112 1.00 87.38 95 GLY A O 1
ATOM 767 N N . HIS A 1 96 ? -7.110 25.424 -12.624 1.00 90.62 96 HIS A N 1
ATOM 768 C CA . HIS A 1 96 ? -7.571 24.456 -13.614 1.00 90.62 96 HIS A CA 1
ATOM 769 C C . HIS A 1 96 ? -7.367 23.021 -13.116 1.00 90.62 96 HIS A C 1
ATOM 771 O O . HIS A 1 96 ? -6.272 22.656 -12.674 1.00 90.62 96 HIS A O 1
ATOM 777 N N . THR A 1 97 ? -8.417 22.205 -13.210 1.00 86.94 97 THR A N 1
ATOM 778 C CA . THR A 1 97 ? -8.364 20.785 -12.848 1.00 86.94 97 THR A CA 1
ATOM 779 C C . THR A 1 97 ? -7.897 19.979 -14.050 1.00 86.94 97 THR A C 1
ATOM 781 O O . THR A 1 97 ? -8.622 19.817 -15.026 1.00 86.94 97 THR A O 1
ATOM 784 N N . ASN A 1 98 ? -6.681 19.455 -13.971 1.00 85.94 98 ASN A N 1
ATOM 785 C CA . ASN A 1 98 ? -6.141 18.519 -14.943 1.00 85.94 98 ASN A CA 1
ATOM 786 C C . ASN A 1 98 ? -6.532 17.103 -14.532 1.00 85.94 98 ASN A C 1
ATOM 788 O O . ASN A 1 98 ? -6.356 16.729 -13.376 1.00 85.94 98 ASN A O 1
ATOM 792 N N . VAL A 1 99 ? -7.010 16.294 -15.474 1.00 85.00 99 VAL A N 1
ATOM 793 C CA . VAL A 1 99 ? -7.277 14.872 -15.234 1.00 85.00 99 VAL A CA 1
ATOM 794 C C . VAL A 1 99 ? -6.342 14.052 -16.105 1.00 85.00 99 VAL A C 1
ATOM 796 O O . VAL A 1 99 ? -6.435 14.051 -17.332 1.00 85.00 99 VAL A O 1
ATOM 799 N N . LYS A 1 100 ? -5.416 13.340 -15.466 1.00 84.81 100 LYS A N 1
ATOM 800 C CA . LYS A 1 100 ? -4.623 12.309 -16.123 1.00 84.81 100 LYS A CA 1
ATOM 801 C C . LYS A 1 100 ? -5.438 11.024 -16.139 1.00 84.81 100 LYS A C 1
ATOM 803 O O . LYS A 1 100 ? -5.446 10.278 -15.157 1.00 84.81 100 LYS A O 1
ATOM 808 N N . TYR A 1 101 ? -6.096 10.784 -17.265 1.00 81.75 101 TYR A N 1
ATOM 809 C CA . TYR A 1 101 ? -6.841 9.555 -17.495 1.00 81.75 101 TYR A CA 1
ATOM 810 C C . TYR A 1 101 ? -5.917 8.339 -17.510 1.00 81.75 101 TYR A C 1
ATOM 812 O O . TYR A 1 101 ? -4.782 8.409 -17.996 1.00 81.75 101 TYR A O 1
ATOM 820 N N . LYS A 1 102 ? -6.417 7.218 -16.990 1.00 80.12 102 LYS A N 1
ATOM 821 C CA . LYS A 1 102 ? -5.719 5.926 -16.963 1.00 80.12 102 LYS A CA 1
ATOM 822 C C . LYS A 1 102 ? -4.327 5.976 -16.315 1.00 80.12 102 LYS A C 1
ATOM 824 O O . LYS A 1 102 ? -3.368 5.364 -16.791 1.00 80.12 102 LYS A O 1
ATOM 829 N N . GLY A 1 103 ? -4.189 6.716 -15.218 1.00 79.94 103 GLY A N 1
ATOM 830 C CA . GLY A 1 103 ? -2.971 6.711 -14.415 1.00 79.94 103 GLY A CA 1
ATOM 831 C C . GLY A 1 103 ? -2.826 5.415 -13.615 1.00 79.94 103 GLY A C 1
ATOM 832 O O . GLY A 1 103 ? -3.789 4.902 -13.069 1.00 79.94 103 GLY A O 1
ATOM 833 N N . SER A 1 104 ? -1.612 4.889 -13.472 1.00 83.44 104 SER A N 1
ATOM 834 C CA . SER A 1 104 ? -1.373 3.755 -12.568 1.00 83.44 104 SER A CA 1
ATOM 835 C C . SER A 1 104 ? -1.259 4.244 -11.123 1.00 83.44 104 SER A C 1
ATOM 837 O O . SER A 1 104 ? -0.455 5.140 -10.839 1.00 83.44 104 SER A O 1
ATOM 839 N N . SER A 1 105 ? -2.033 3.669 -10.206 1.00 87.38 105 SER A N 1
ATOM 840 C CA . SER A 1 105 ? -1.828 3.805 -8.761 1.00 87.38 105 SER A CA 1
ATOM 841 C C . SER A 1 105 ? -1.502 2.467 -8.135 1.00 87.38 105 SER A C 1
ATOM 843 O O . SER A 1 105 ? -2.062 1.437 -8.496 1.00 87.38 105 SER A O 1
ATOM 845 N N . THR A 1 106 ? -0.599 2.536 -7.172 1.00 90.44 106 THR A N 1
ATOM 846 C CA . THR A 1 106 ? -0.179 1.424 -6.341 1.00 90.44 106 THR A CA 1
ATOM 847 C C . THR A 1 106 ? -1.013 1.396 -5.072 1.00 90.44 106 THR A C 1
ATOM 849 O O . THR A 1 106 ? -1.148 2.418 -4.400 1.00 90.44 106 THR A O 1
ATOM 852 N N . PHE A 1 107 ? -1.479 0.209 -4.718 1.00 93.50 107 PHE A N 1
ATOM 853 C CA . PHE A 1 107 ? -2.206 -0.083 -3.500 1.00 93.50 107 PHE A CA 1
ATOM 854 C C . PHE A 1 107 ? -1.615 -1.314 -2.820 1.00 93.50 107 PHE A C 1
ATOM 856 O O . PHE A 1 107 ? -1.065 -2.210 -3.463 1.00 93.50 107 PHE A O 1
ATOM 863 N N . ILE A 1 108 ? -1.767 -1.369 -1.505 1.00 95.06 108 ILE A N 1
ATOM 864 C CA . ILE A 1 108 ? -1.594 -2.593 -0.735 1.00 95.06 108 ILE A CA 1
ATOM 865 C C . ILE A 1 108 ? -2.969 -3.217 -0.553 1.00 95.06 108 ILE A C 1
ATOM 867 O O . ILE A 1 108 ? -3.876 -2.556 -0.050 1.00 95.06 108 ILE A O 1
ATOM 871 N N . TYR A 1 109 ? -3.108 -4.480 -0.947 1.00 94.81 109 TYR A N 1
ATOM 872 C CA . TYR A 1 109 ? -4.299 -5.275 -0.686 1.00 94.81 109 TYR A CA 1
ATOM 873 C C . TYR A 1 109 ? -4.038 -6.207 0.509 1.00 94.81 109 TYR A C 1
ATOM 875 O O . TYR A 1 109 ? -3.191 -7.104 0.407 1.00 94.81 109 TYR A O 1
ATOM 883 N N . PRO A 1 110 ? -4.709 -6.006 1.656 1.00 95.56 110 PRO A N 1
ATOM 884 C CA . PRO A 1 110 ? -4.510 -6.831 2.845 1.00 95.56 110 PRO A CA 1
ATOM 885 C C . PRO A 1 110 ? -4.962 -8.284 2.644 1.00 95.56 110 PRO A C 1
ATOM 887 O O . PRO A 1 110 ? -6.079 -8.542 2.206 1.00 95.56 110 PRO A O 1
ATOM 890 N N . ILE A 1 111 ? -4.102 -9.231 3.027 1.00 94.25 111 ILE A N 1
ATOM 891 C CA . ILE A 1 111 ? -4.425 -10.667 3.153 1.00 94.25 111 ILE A CA 1
ATOM 892 C C . ILE A 1 111 ? -4.561 -11.055 4.630 1.00 94.25 111 ILE A C 1
ATOM 894 O O . ILE A 1 111 ? -5.305 -11.959 4.981 1.00 94.25 111 ILE A O 1
ATOM 898 N N . SER A 1 112 ? -3.829 -10.368 5.504 1.00 94.56 112 SER A N 1
ATOM 899 C CA . SER A 1 112 ? -3.966 -10.448 6.952 1.00 94.56 112 SER A CA 1
ATOM 900 C C . SER A 1 112 ? -3.841 -9.046 7.522 1.00 94.56 112 SER A C 1
ATOM 902 O O . SER A 1 112 ? -3.018 -8.246 7.068 1.00 94.56 112 SER A O 1
ATOM 904 N N . PHE A 1 113 ? -4.652 -8.771 8.532 1.00 93.69 113 PHE A N 1
ATOM 905 C CA . PHE A 1 113 ? -4.822 -7.445 9.097 1.00 93.69 113 PHE A CA 1
ATOM 906 C C . PHE A 1 113 ? -5.020 -7.545 10.613 1.00 93.69 113 PHE A C 1
ATOM 908 O O . PHE A 1 113 ? -5.918 -8.252 11.074 1.00 93.69 113 PHE A O 1
ATOM 915 N N . SER A 1 114 ? -4.205 -6.806 11.369 1.00 95.56 114 SER A N 1
ATOM 916 C CA . SER A 1 114 ? -4.281 -6.745 12.830 1.00 95.56 114 SER A CA 1
ATOM 917 C C . SER A 1 114 ? -4.090 -5.316 13.327 1.00 95.56 114 SER A C 1
ATOM 919 O O . SER A 1 114 ? -3.083 -4.676 13.029 1.00 95.56 114 SER A O 1
ATOM 921 N N . LYS A 1 115 ? -5.023 -4.826 14.150 1.00 95.31 115 LYS A N 1
ATOM 922 C CA . LYS A 1 115 ? -4.820 -3.611 14.947 1.00 95.31 115 LYS A CA 1
ATOM 923 C C . LYS A 1 115 ? -3.943 -3.949 16.150 1.00 95.31 115 LYS A C 1
ATOM 925 O O . LYS A 1 115 ? -4.282 -4.843 16.920 1.00 95.31 115 LYS A O 1
ATOM 930 N N . LEU A 1 116 ? -2.828 -3.241 16.298 1.00 92.94 116 LEU A N 1
ATOM 931 C CA . LEU A 1 116 ? -1.879 -3.429 17.394 1.00 92.94 116 LEU A CA 1
ATOM 932 C C . LEU A 1 116 ? -2.210 -2.527 18.583 1.00 92.94 116 LEU A C 1
ATOM 934 O O . LEU A 1 116 ? -2.203 -2.981 19.722 1.00 92.94 116 LEU A O 1
ATOM 938 N N . ASN A 1 117 ? -2.465 -1.243 18.323 1.00 89.88 117 ASN A N 1
ATOM 939 C CA . ASN A 1 117 ? -2.764 -0.245 19.350 1.00 89.88 117 ASN A CA 1
ATOM 940 C C . ASN A 1 117 ? -3.387 1.015 18.714 1.00 89.88 117 ASN A C 1
ATOM 942 O O . ASN A 1 117 ? -3.630 1.051 17.508 1.00 89.88 117 ASN A O 1
ATOM 946 N N . ASN A 1 118 ? -3.611 2.059 19.506 1.00 88.62 118 ASN A N 1
ATOM 947 C CA . ASN A 1 118 ? -3.880 3.416 19.047 1.00 88.62 118 ASN A CA 1
ATOM 948 C C . ASN A 1 118 ? -2.841 4.369 19.666 1.00 88.62 118 ASN A C 1
ATOM 950 O O . ASN A 1 118 ? -2.597 4.319 20.870 1.00 88.62 118 ASN A O 1
ATOM 954 N N . VAL A 1 119 ? -2.202 5.203 18.841 1.00 83.94 119 VAL A N 1
ATOM 955 C CA . VAL A 1 119 ? -1.143 6.137 19.269 1.00 83.94 119 VAL A CA 1
ATOM 956 C C . VAL A 1 119 ? -1.636 7.583 19.386 1.00 83.94 119 VAL A C 1
ATOM 958 O O . VAL A 1 119 ? -0.826 8.502 19.439 1.00 83.94 119 VAL A O 1
ATOM 961 N N . GLN A 1 120 ? -2.951 7.809 19.463 1.00 80.75 120 GLN A N 1
ATOM 962 C CA . GLN A 1 120 ? -3.518 9.149 19.624 1.00 80.75 120 GLN A CA 1
ATOM 963 C C . GLN A 1 120 ? -3.062 9.799 20.933 1.00 80.75 120 GLN A C 1
ATOM 965 O O . GLN A 1 120 ? -2.581 10.925 20.909 1.00 80.75 120 GLN A O 1
ATOM 970 N N . GLY A 1 121 ? -3.112 9.070 22.054 1.00 71.75 121 GLY A N 1
ATOM 971 C CA . GLY A 1 121 ? -2.628 9.599 23.333 1.00 71.75 121 GLY A CA 1
ATOM 972 C C . GLY A 1 121 ? -1.159 10.023 23.257 1.00 71.75 121 GLY A C 1
ATOM 973 O O . GLY A 1 121 ? -0.775 11.032 23.824 1.00 71.75 121 GLY A O 1
ATOM 974 N N . SER A 1 122 ? -0.337 9.313 22.480 1.00 71.38 122 SER A N 1
ATOM 975 C CA . SER A 1 122 ? 1.054 9.693 22.221 1.00 71.38 122 SER A CA 1
ATOM 976 C C . SER A 1 122 ? 1.191 11.004 21.438 1.00 71.38 122 SER A C 1
ATOM 978 O O . SER A 1 122 ? 2.089 11.780 21.746 1.00 71.38 122 SER A O 1
ATOM 980 N N . PHE A 1 123 ? 0.310 11.250 20.464 1.00 70.00 123 PHE A N 1
ATOM 981 C CA . PHE A 1 123 ? 0.272 12.487 19.679 1.00 70.00 123 PHE A CA 1
ATOM 982 C C . PHE A 1 123 ? -0.139 13.705 20.521 1.00 70.00 123 PHE A C 1
ATOM 984 O O . PHE A 1 123 ? 0.414 14.783 20.343 1.00 70.00 123 PHE A O 1
ATOM 991 N N . GLU A 1 124 ? -1.066 13.529 21.467 1.00 70.31 124 GLU A N 1
ATOM 992 C CA . GLU A 1 124 ? -1.540 14.605 22.354 1.00 70.31 124 GLU A CA 1
ATOM 993 C C . GLU A 1 124 ? -0.442 15.136 23.300 1.00 70.31 124 GLU A C 1
ATOM 995 O O . GLU A 1 124 ? -0.487 16.301 23.692 1.00 70.31 124 GLU A O 1
ATOM 1000 N N . TYR A 1 125 ? 0.559 14.312 23.643 1.00 74.06 125 TYR A N 1
ATOM 1001 C CA . TYR A 1 125 ? 1.722 14.732 24.439 1.00 74.06 125 TYR A CA 1
ATOM 1002 C C . TYR A 1 125 ? 2.868 15.309 23.591 1.00 74.06 125 TYR A C 1
ATOM 1004 O O . TYR A 1 125 ? 3.541 16.237 24.035 1.00 74.06 125 TYR A O 1
ATOM 1012 N N . ASP A 1 126 ? 3.121 14.744 22.407 1.00 79.62 126 ASP A N 1
ATOM 1013 C CA . ASP A 1 126 ? 4.131 15.209 21.448 1.00 79.62 126 ASP A CA 1
ATOM 1014 C C . ASP A 1 126 ? 3.733 14.770 20.033 1.00 79.62 126 ASP A C 1
ATOM 1016 O O . ASP A 1 126 ? 3.623 13.577 19.734 1.00 79.62 126 ASP A O 1
ATOM 1020 N N . GLU A 1 127 ? 3.570 15.739 19.132 1.00 78.50 127 GLU A N 1
ATOM 1021 C CA . GLU A 1 127 ? 3.157 15.502 17.746 1.00 78.50 127 GLU A CA 1
ATOM 1022 C C . GLU A 1 127 ? 4.102 14.542 16.995 1.00 78.50 127 GLU A C 1
ATOM 1024 O O . GLU A 1 127 ? 3.683 13.840 16.072 1.00 78.50 127 GLU A O 1
ATOM 1029 N N . ASN A 1 128 ? 5.370 14.446 17.413 1.00 81.44 128 ASN A N 1
ATOM 1030 C CA . ASN A 1 128 ? 6.377 13.573 16.801 1.00 81.44 128 ASN A CA 1
ATOM 1031 C C . ASN A 1 128 ? 6.417 12.162 17.408 1.00 81.44 128 ASN A C 1
ATOM 1033 O O . ASN A 1 128 ? 7.153 11.285 16.925 1.00 81.44 128 ASN A O 1
ATOM 1037 N N . LEU A 1 129 ? 5.673 11.905 18.485 1.00 78.69 129 LEU A N 1
ATOM 1038 C CA . LEU A 1 129 ? 5.740 10.638 19.208 1.00 78.69 129 LEU A CA 1
ATOM 1039 C C . LEU A 1 129 ? 5.225 9.439 18.386 1.00 78.69 129 LEU A C 1
ATOM 1041 O O . LEU A 1 129 ? 5.882 8.394 18.433 1.00 78.69 129 LEU A O 1
ATOM 1045 N N . PRO A 1 130 ? 4.153 9.545 17.567 1.00 84.44 130 PRO A N 1
ATOM 1046 C CA . PRO A 1 130 ? 3.730 8.463 16.668 1.00 84.44 130 PRO A CA 1
ATOM 1047 C C . PRO A 1 130 ? 4.838 7.999 15.713 1.00 84.44 130 PRO A C 1
ATOM 1049 O O . PRO A 1 130 ? 5.124 6.805 15.586 1.00 84.44 130 PRO A O 1
ATOM 1052 N N . GLU A 1 131 ? 5.537 8.945 15.088 1.00 90.00 131 GLU A N 1
ATOM 1053 C CA . GLU A 1 131 ? 6.679 8.667 14.214 1.00 90.00 131 GLU A CA 1
ATOM 1054 C C . GLU A 1 131 ? 7.881 8.116 14.997 1.00 90.00 131 GLU A C 1
ATOM 1056 O O . GLU A 1 131 ? 8.619 7.249 14.515 1.00 90.00 131 GLU A O 1
ATOM 1061 N N . THR A 1 132 ? 8.055 8.556 16.243 1.00 87.50 132 THR A N 1
ATOM 1062 C CA . THR A 1 132 ? 9.067 8.020 17.159 1.00 87.50 132 THR A CA 1
ATOM 1063 C C . THR A 1 132 ? 8.800 6.560 17.523 1.00 87.50 132 THR A C 1
ATOM 1065 O O . THR A 1 132 ? 9.749 5.775 17.573 1.00 87.50 132 THR A O 1
ATOM 1068 N N . ILE A 1 133 ? 7.539 6.157 17.712 1.00 89.25 133 ILE A N 1
ATOM 1069 C CA . ILE A 1 133 ? 7.159 4.755 17.954 1.00 89.25 133 ILE A CA 1
ATOM 1070 C C . ILE A 1 133 ? 7.559 3.886 16.758 1.00 89.25 133 ILE A C 1
ATOM 1072 O O . ILE A 1 133 ? 8.223 2.862 16.943 1.00 89.25 133 ILE A O 1
ATOM 1076 N N . LEU A 1 134 ? 7.240 4.316 15.530 1.00 91.44 134 LEU A N 1
ATOM 1077 C CA . LEU A 1 134 ? 7.663 3.608 14.314 1.00 91.44 134 LEU A CA 1
ATOM 1078 C C . LEU A 1 134 ? 9.186 3.473 14.244 1.00 91.44 134 LEU A C 1
ATOM 1080 O O . LEU A 1 134 ? 9.711 2.385 14.004 1.00 91.44 134 LEU A O 1
ATOM 1084 N N . ARG A 1 135 ? 9.906 4.562 14.519 1.00 90.19 135 ARG A N 1
ATOM 1085 C CA . ARG A 1 135 ? 11.372 4.607 14.490 1.00 90.19 135 ARG A CA 1
ATOM 1086 C C . ARG A 1 135 ? 12.026 3.690 15.523 1.00 90.19 135 ARG A C 1
ATOM 1088 O O . ARG A 1 135 ? 13.035 3.066 15.204 1.00 90.19 135 ARG A O 1
ATOM 1095 N N . LYS A 1 136 ? 11.489 3.631 16.745 1.00 89.06 136 LYS A N 1
ATOM 1096 C CA . LYS A 1 136 ? 12.062 2.850 17.853 1.00 89.06 136 LYS A CA 1
ATOM 1097 C C . LYS A 1 136 ? 11.730 1.362 17.763 1.00 89.06 136 LYS A C 1
ATOM 1099 O O . LYS A 1 136 ? 12.588 0.547 18.082 1.00 89.06 136 LYS A O 1
ATOM 1104 N N . HIS A 1 137 ? 10.518 1.012 17.330 1.00 90.62 137 HIS A N 1
ATOM 1105 C CA . HIS A 1 137 ? 10.013 -0.362 17.447 1.00 90.62 137 HIS A CA 1
ATOM 1106 C C . HIS A 1 137 ? 9.819 -1.080 16.110 1.00 90.62 137 HIS A C 1
ATOM 1108 O O . HIS A 1 137 ? 9.903 -2.304 16.066 1.00 90.62 137 HIS A O 1
ATOM 1114 N N . TYR A 1 138 ? 9.587 -0.347 15.018 1.00 92.12 138 TYR A N 1
ATOM 1115 C CA . TYR A 1 138 ? 9.133 -0.942 13.756 1.00 92.12 138 TYR A CA 1
ATOM 1116 C C . TYR A 1 138 ? 10.023 -0.627 12.551 1.00 92.12 138 TYR A C 1
ATOM 1118 O O . TYR A 1 138 ? 9.717 -1.067 11.447 1.00 92.12 138 TYR A O 1
ATOM 1126 N N . LYS A 1 139 ? 11.153 0.065 12.739 1.00 90.44 139 LYS A N 1
ATOM 1127 C CA . LYS A 1 139 ? 12.044 0.510 11.653 1.00 90.44 139 LYS A CA 1
ATOM 1128 C C . LYS A 1 139 ? 12.427 -0.583 10.649 1.00 90.44 139 LYS A C 1
ATOM 1130 O O . LYS A 1 139 ? 12.495 -0.310 9.456 1.00 90.44 139 LYS A O 1
ATOM 1135 N N . GLU A 1 140 ? 12.671 -1.803 11.122 1.00 88.50 140 GLU A N 1
ATOM 1136 C CA . GLU A 1 140 ? 13.103 -2.914 10.262 1.00 88.50 140 GLU A CA 1
ATOM 1137 C C . GLU A 1 140 ? 11.941 -3.623 9.547 1.00 88.50 140 GLU A C 1
ATOM 1139 O O . GLU A 1 140 ? 12.174 -4.290 8.544 1.00 88.50 140 GLU A O 1
ATOM 1144 N N . VAL A 1 141 ? 10.701 -3.488 10.034 1.00 90.56 141 VAL A N 1
ATOM 1145 C CA . VAL A 1 141 ? 9.538 -4.286 9.583 1.00 90.56 141 VAL A CA 1
ATOM 1146 C C . VAL A 1 141 ? 8.372 -3.456 9.040 1.00 90.56 141 VAL A C 1
ATOM 1148 O O . VAL A 1 141 ? 7.409 -4.018 8.528 1.00 90.56 141 VAL A O 1
ATOM 1151 N N . SER A 1 142 ? 8.441 -2.129 9.156 1.00 94.00 142 SER A N 1
ATOM 1152 C CA . SER A 1 142 ? 7.326 -1.217 8.881 1.00 94.00 142 SER A CA 1
ATOM 1153 C C . SER A 1 142 ? 6.983 -1.077 7.401 1.00 94.00 142 SER A C 1
ATOM 1155 O O . SER A 1 142 ? 5.818 -0.859 7.076 1.00 94.00 142 SER A O 1
ATOM 1157 N N . ASN A 1 143 ? 7.954 -1.229 6.505 1.00 93.94 143 ASN A N 1
ATOM 1158 C CA . ASN A 1 143 ? 7.727 -1.148 5.068 1.00 93.94 143 ASN A CA 1
ATOM 1159 C C . ASN A 1 143 ? 8.640 -2.146 4.352 1.00 93.94 143 ASN A C 1
ATOM 1161 O O . ASN A 1 143 ? 9.828 -1.891 4.148 1.00 93.94 143 ASN A O 1
ATOM 1165 N N . GLN A 1 144 ? 8.089 -3.319 4.041 1.00 92.44 144 GLN A N 1
ATOM 1166 C CA . GLN A 1 144 ? 8.810 -4.410 3.397 1.00 92.44 144 GLN A CA 1
ATOM 1167 C C . GLN A 1 144 ? 8.016 -4.947 2.211 1.00 92.44 144 GLN A C 1
ATOM 1169 O O . GLN A 1 144 ? 6.825 -5.244 2.313 1.00 92.44 144 GLN A O 1
ATOM 1174 N N . VAL A 1 145 ? 8.711 -5.138 1.095 1.00 91.88 145 VAL A N 1
ATOM 1175 C CA . VAL A 1 145 ? 8.161 -5.732 -0.121 1.00 91.88 145 VAL A CA 1
ATOM 1176 C C . VAL A 1 145 ? 9.128 -6.802 -0.605 1.00 91.88 145 VAL A C 1
ATOM 1178 O O . VAL A 1 145 ? 10.317 -6.540 -0.774 1.00 91.88 145 VAL A O 1
ATOM 1181 N N . LEU A 1 146 ? 8.608 -8.004 -0.837 1.00 92.44 146 LEU A N 1
ATOM 1182 C CA . LEU A 1 146 ? 9.314 -9.088 -1.500 1.00 92.44 146 LEU A CA 1
ATOM 1183 C C . LEU A 1 146 ? 8.525 -9.449 -2.757 1.00 92.44 146 LEU A C 1
ATOM 1185 O O . LEU A 1 146 ? 7.400 -9.950 -2.686 1.00 92.44 146 LEU A O 1
ATOM 1189 N N . ILE A 1 147 ? 9.115 -9.158 -3.913 1.00 91.75 147 ILE A N 1
ATOM 1190 C CA . ILE A 1 147 ? 8.521 -9.424 -5.220 1.00 91.75 147 ILE A CA 1
ATOM 1191 C C . ILE A 1 147 ? 9.523 -10.149 -6.112 1.00 91.75 147 ILE A C 1
ATOM 1193 O O . ILE A 1 147 ? 10.717 -9.855 -6.087 1.00 91.75 147 ILE A O 1
ATOM 1197 N N . VAL A 1 148 ? 9.029 -11.094 -6.903 1.00 92.69 148 VAL A N 1
ATOM 1198 C CA . VAL A 1 148 ? 9.790 -11.797 -7.938 1.00 92.69 148 VAL A CA 1
ATOM 1199 C C . VAL A 1 148 ? 8.966 -11.751 -9.213 1.00 92.69 148 VAL A C 1
ATOM 1201 O O . VAL A 1 148 ? 7.785 -12.092 -9.205 1.00 92.69 148 VAL A O 1
ATOM 1204 N N . GLY A 1 149 ? 9.590 -11.318 -10.302 1.00 92.38 149 GLY A N 1
ATOM 1205 C CA . GLY A 1 149 ? 8.923 -11.139 -11.582 1.00 92.38 149 GLY A CA 1
ATOM 1206 C C . GLY A 1 149 ? 9.910 -11.055 -12.736 1.00 92.38 149 GLY A C 1
ATOM 1207 O O . GLY A 1 149 ? 11.108 -11.292 -12.573 1.00 92.38 149 GLY A O 1
ATOM 1208 N N . THR A 1 150 ? 9.401 -10.707 -13.910 1.00 93.81 150 THR A N 1
ATOM 1209 C CA . THR A 1 150 ? 10.185 -10.565 -15.140 1.00 93.81 150 THR A CA 1
ATOM 1210 C C . THR A 1 150 ? 10.411 -9.093 -15.444 1.00 93.81 150 THR A C 1
ATOM 1212 O O . THR A 1 150 ? 9.487 -8.291 -15.363 1.00 93.81 150 THR A O 1
ATOM 1215 N N . VAL A 1 151 ? 11.632 -8.699 -15.802 1.00 95.12 151 VAL A N 1
ATOM 1216 C CA . VAL A 1 151 ? 11.891 -7.321 -16.243 1.00 95.12 151 VAL A CA 1
ATOM 1217 C C . VAL A 1 151 ? 11.210 -7.106 -17.598 1.00 95.12 151 VAL A C 1
ATOM 1219 O O . VAL A 1 151 ? 11.514 -7.800 -18.564 1.00 95.12 151 VAL A O 1
ATOM 1222 N N . CYS A 1 152 ? 10.276 -6.155 -17.666 1.00 94.56 152 CYS A N 1
ATOM 1223 C CA . CYS A 1 152 ? 9.424 -5.909 -18.840 1.00 94.56 152 CYS A CA 1
ATOM 1224 C C . CYS A 1 152 ? 9.692 -4.558 -19.516 1.00 94.56 152 CYS A C 1
ATOM 1226 O O . CYS A 1 152 ? 8.993 -4.180 -20.454 1.00 94.56 152 CYS A O 1
ATOM 1228 N N . SER A 1 153 ? 10.677 -3.798 -19.039 1.00 94.56 153 SER A N 1
ATOM 1229 C CA . SER A 1 153 ? 11.159 -2.598 -19.718 1.00 94.56 153 SER A CA 1
ATOM 1230 C C . SER A 1 153 ? 12.676 -2.598 -19.764 1.00 94.56 153 SER A C 1
ATOM 1232 O O . SER A 1 153 ? 13.330 -3.173 -18.895 1.00 94.56 153 SER A O 1
ATOM 1234 N N . LYS A 1 154 ? 13.245 -1.888 -20.739 1.00 95.69 154 LYS A N 1
ATOM 1235 C CA . LYS A 1 154 ? 14.671 -1.572 -20.711 1.00 95.69 154 LYS A CA 1
ATOM 1236 C C . LYS A 1 154 ? 14.968 -0.776 -19.427 1.00 95.69 154 LYS A C 1
ATOM 1238 O O . LYS A 1 154 ? 14.233 0.175 -19.155 1.00 95.69 154 LYS A O 1
ATOM 1243 N N . PRO A 1 155 ? 15.972 -1.162 -18.623 1.00 94.94 155 PRO A N 1
ATOM 1244 C CA . PRO A 1 155 ? 16.399 -0.350 -17.493 1.00 94.94 155 PRO A CA 1
ATOM 1245 C C . PRO A 1 155 ? 16.948 0.998 -17.962 1.00 94.94 155 PRO A C 1
ATOM 1247 O O . PRO A 1 155 ? 17.709 1.071 -18.930 1.00 94.94 155 PRO A O 1
ATOM 1250 N N . GLU A 1 156 ? 16.535 2.066 -17.287 1.00 94.31 156 GLU A N 1
ATOM 1251 C CA . GLU A 1 156 ? 16.876 3.446 -17.625 1.00 94.31 156 GLU A CA 1
ATOM 1252 C C . GLU A 1 156 ? 17.554 4.122 -16.438 1.00 94.31 156 GLU A C 1
ATOM 1254 O O . GLU A 1 156 ? 17.001 4.165 -15.337 1.00 94.31 156 GLU A O 1
ATOM 1259 N N . MET A 1 157 ? 18.727 4.710 -16.673 1.00 92.19 157 MET A N 1
ATOM 1260 C CA . MET A 1 157 ? 19.367 5.576 -15.688 1.00 92.19 157 MET A CA 1
ATOM 1261 C C . MET A 1 157 ? 18.687 6.942 -15.688 1.00 92.19 157 MET A C 1
ATOM 1263 O O . MET A 1 157 ? 18.678 7.645 -16.698 1.00 92.19 157 MET A O 1
ATOM 1267 N N . ILE A 1 158 ? 18.150 7.332 -14.538 1.00 88.69 158 ILE A N 1
ATOM 1268 C CA . ILE A 1 158 ? 17.500 8.619 -14.317 1.00 88.69 158 ILE A CA 1
ATOM 1269 C C . ILE A 1 158 ? 18.342 9.407 -13.320 1.00 88.69 158 ILE A C 1
ATOM 1271 O O . ILE A 1 158 ? 18.757 8.897 -12.280 1.00 88.69 158 ILE A O 1
ATOM 1275 N N . SER A 1 159 ? 18.601 10.671 -13.642 1.00 79.56 159 SER A N 1
ATOM 1276 C CA . SER A 1 159 ? 19.278 11.608 -12.751 1.00 79.56 159 SER A CA 1
ATOM 1277 C C . SER A 1 159 ? 18.305 12.721 -12.398 1.00 79.56 159 SER A C 1
ATOM 1279 O O . SER A 1 159 ? 17.995 13.552 -13.248 1.00 79.56 159 SER A O 1
ATOM 1281 N N . ASN A 1 160 ? 17.814 12.744 -11.157 1.00 63.66 160 ASN A N 1
ATOM 1282 C CA . ASN A 1 160 ? 16.913 13.801 -10.688 1.00 63.66 160 ASN A CA 1
ATOM 1283 C C . ASN A 1 160 ? 17.676 14.821 -9.823 1.00 63.66 160 ASN A C 1
ATOM 1285 O O . ASN A 1 160 ? 17.359 15.049 -8.656 1.00 63.66 160 ASN A O 1
ATOM 1289 N N . GLY A 1 161 ? 18.759 15.372 -10.382 1.00 65.06 161 GLY A N 1
ATOM 1290 C CA . GLY A 1 161 ? 19.598 16.422 -9.788 1.00 65.06 161 GLY A CA 1
ATOM 1291 C C . GLY A 1 161 ? 20.500 15.976 -8.630 1.00 65.06 161 GLY A C 1
ATOM 1292 O O . GLY A 1 161 ? 21.702 16.215 -8.674 1.00 65.06 161 GLY A O 1
ATOM 1293 N N . LYS A 1 162 ? 19.948 15.315 -7.603 1.00 62.88 162 LYS A N 1
ATOM 1294 C CA . LYS A 1 162 ? 20.688 14.885 -6.397 1.00 62.88 162 LYS A CA 1
ATOM 1295 C C . LYS A 1 162 ? 20.953 13.383 -6.326 1.00 62.88 162 LYS A C 1
ATOM 1297 O O . LYS A 1 162 ? 21.895 12.973 -5.659 1.00 62.88 162 LYS A O 1
ATOM 1302 N N . LEU A 1 163 ? 20.140 12.568 -6.999 1.00 70.75 163 LEU A N 1
ATOM 1303 C CA . LEU A 1 163 ? 20.193 11.110 -6.913 1.00 70.75 163 LEU A CA 1
ATOM 1304 C C . LEU A 1 163 ? 20.157 10.494 -8.312 1.00 70.75 163 LEU A C 1
ATOM 1306 O O . LEU A 1 163 ? 19.259 10.794 -9.103 1.00 70.75 163 LEU A O 1
ATOM 1310 N N . LYS A 1 164 ? 21.141 9.634 -8.597 1.00 82.19 164 LYS A N 1
ATOM 1311 C CA . LYS A 1 164 ? 21.118 8.730 -9.750 1.00 82.19 164 LYS A CA 1
ATOM 1312 C C . LYS A 1 164 ? 20.405 7.450 -9.327 1.00 82.19 164 LYS A C 1
ATOM 1314 O O . LYS A 1 164 ? 20.772 6.859 -8.311 1.00 82.19 164 LYS A O 1
ATOM 1319 N N . CYS A 1 165 ? 19.402 7.037 -10.089 1.00 88.75 165 CYS A N 1
ATOM 1320 C CA . CYS A 1 165 ? 18.719 5.765 -9.891 1.00 88.75 165 CYS A CA 1
ATOM 1321 C C . CYS A 1 165 ? 18.503 5.052 -11.221 1.00 88.75 165 CYS A C 1
ATOM 1323 O O . CYS A 1 165 ? 18.364 5.692 -12.264 1.00 88.75 165 CYS A O 1
ATOM 1325 N N . CYS A 1 166 ? 18.474 3.727 -11.176 1.00 91.75 166 CYS A N 1
ATOM 1326 C CA . CYS A 1 166 ? 18.046 2.911 -12.297 1.00 91.75 166 CYS A CA 1
ATOM 1327 C C . CYS A 1 166 ? 16.565 2.594 -12.110 1.00 91.75 166 CYS A C 1
ATOM 1329 O O . CYS A 1 166 ? 16.140 2.159 -11.037 1.00 91.75 166 CYS A O 1
ATOM 1331 N N . ARG A 1 167 ? 15.762 2.850 -13.141 1.00 94.06 167 ARG A N 1
ATOM 1332 C CA . ARG A 1 167 ? 14.328 2.574 -13.133 1.00 94.06 167 ARG A CA 1
ATOM 1333 C C . ARG A 1 167 ? 13.983 1.533 -14.188 1.00 94.06 167 ARG A C 1
ATOM 1335 O O . ARG A 1 167 ? 14.378 1.660 -15.344 1.00 94.06 167 ARG A O 1
ATOM 1342 N N . TYR A 1 168 ? 13.171 0.552 -13.813 1.00 94.88 168 TYR A N 1
ATOM 1343 C CA . TYR A 1 168 ? 12.642 -0.464 -14.724 1.00 94.88 168 TYR A CA 1
ATOM 1344 C C . TYR A 1 168 ? 11.264 -0.953 -14.271 1.00 94.88 168 TYR A C 1
ATOM 1346 O O . TYR A 1 168 ? 10.879 -0.784 -13.113 1.00 94.88 168 TYR A O 1
ATOM 1354 N N . LYS A 1 169 ? 10.494 -1.540 -15.190 1.00 93.94 169 LYS A N 1
ATOM 1355 C CA . LYS A 1 169 ? 9.231 -2.214 -14.884 1.00 93.94 169 LYS A CA 1
ATOM 1356 C C . LYS A 1 169 ? 9.469 -3.693 -14.645 1.00 93.94 169 LYS A C 1
ATOM 1358 O O . LYS A 1 169 ? 10.145 -4.346 -15.441 1.00 93.94 169 LYS A O 1
ATOM 1363 N N . LEU A 1 170 ? 8.845 -4.216 -13.601 1.00 93.75 170 LEU A N 1
ATOM 1364 C CA . LEU A 1 170 ? 8.802 -5.643 -13.316 1.00 93.75 170 LEU A CA 1
ATOM 1365 C C . LEU A 1 170 ? 7.374 -6.139 -13.554 1.00 93.75 170 LEU A C 1
ATOM 1367 O O . LEU A 1 170 ? 6.458 -5.592 -12.962 1.00 93.75 170 LEU A O 1
ATOM 1371 N N . GLY A 1 171 ? 7.171 -7.128 -14.419 1.00 93.44 171 GLY A N 1
ATOM 1372 C CA . GLY A 1 171 ? 5.909 -7.857 -14.532 1.00 93.44 171 GLY A CA 1
ATOM 1373 C C . GLY A 1 171 ? 5.836 -8.932 -13.455 1.00 93.44 171 GLY A C 1
ATOM 1374 O O . GLY A 1 171 ? 6.711 -9.797 -13.388 1.00 93.44 171 GLY A O 1
ATOM 1375 N N . VAL A 1 172 ? 4.824 -8.854 -12.597 1.00 92.62 172 VAL A N 1
ATOM 1376 C CA . VAL A 1 172 ? 4.627 -9.738 -11.446 1.00 92.62 172 VAL A CA 1
ATOM 1377 C C . VAL A 1 172 ? 3.248 -10.374 -11.547 1.00 92.62 172 VAL A C 1
ATOM 1379 O O . VAL A 1 172 ? 2.240 -9.678 -11.457 1.00 92.62 172 VAL A O 1
ATOM 1382 N N . ASP A 1 173 ? 3.195 -11.695 -11.699 1.00 90.38 173 ASP A N 1
ATOM 1383 C CA . ASP A 1 173 ? 1.926 -12.423 -11.714 1.00 90.38 173 ASP A CA 1
ATOM 1384 C C . ASP A 1 173 ? 1.225 -12.331 -10.353 1.00 90.38 173 ASP A C 1
ATOM 1386 O O . ASP A 1 173 ? 1.838 -12.473 -9.285 1.00 90.38 173 ASP A O 1
ATOM 1390 N N . ARG A 1 174 ? -0.093 -12.141 -10.380 1.00 88.38 174 ARG A N 1
ATOM 1391 C CA . ARG A 1 174 ? -0.914 -12.122 -9.174 1.00 88.38 174 ARG A CA 1
ATOM 1392 C C . ARG A 1 174 ? -1.134 -13.536 -8.668 1.00 88.38 174 ARG A C 1
ATOM 1394 O O . ARG A 1 174 ? -1.792 -14.353 -9.301 1.00 88.38 174 ARG A O 1
ATOM 1401 N N . LYS A 1 175 ? -0.625 -13.797 -7.466 1.00 83.44 175 LYS A N 1
ATOM 1402 C CA . LYS A 1 175 ? -0.879 -15.048 -6.741 1.00 83.44 175 LYS A CA 1
ATOM 1403 C C . LYS A 1 175 ? -2.186 -15.015 -5.949 1.00 83.44 175 LYS A C 1
ATOM 1405 O O . LYS A 1 175 ? -2.811 -16.051 -5.748 1.00 83.44 175 LYS A O 1
ATOM 1410 N N . TYR A 1 176 ? -2.565 -13.839 -5.454 1.00 85.75 176 TYR A N 1
ATOM 1411 C CA . TYR A 1 176 ? -3.780 -13.663 -4.670 1.00 85.75 176 TYR A CA 1
ATOM 1412 C C . TYR A 1 176 ? -4.927 -13.220 -5.577 1.00 85.75 176 TYR A C 1
ATOM 1414 O O . TYR A 1 176 ? -4.794 -12.255 -6.330 1.00 85.75 176 TYR A O 1
ATOM 1422 N N . TYR A 1 177 ? -6.045 -13.936 -5.497 1.00 85.62 177 TYR A N 1
ATOM 1423 C CA . TYR A 1 177 ? -7.237 -13.656 -6.284 1.00 85.62 177 TYR A CA 1
ATOM 1424 C C . TYR A 1 177 ? -8.102 -12.600 -5.588 1.00 85.62 177 TYR A C 1
ATOM 1426 O O . TYR A 1 177 ? -8.576 -12.814 -4.473 1.00 85.62 177 TYR A O 1
ATOM 1434 N N . ILE A 1 178 ? -8.325 -11.472 -6.263 1.00 86.31 178 ILE A N 1
ATOM 1435 C CA . ILE A 1 178 ? -9.214 -10.399 -5.807 1.00 86.31 178 ILE A CA 1
ATOM 1436 C C . ILE A 1 178 ? -10.468 -10.443 -6.682 1.00 86.31 178 ILE A C 1
ATOM 1438 O O . ILE A 1 178 ? -10.390 -10.223 -7.891 1.00 86.31 178 ILE A O 1
ATOM 1442 N N . LYS A 1 179 ? -11.621 -10.744 -6.072 1.00 84.75 179 LYS A N 1
ATOM 1443 C CA . LYS A 1 179 ? -12.890 -11.024 -6.774 1.00 84.75 179 LYS A CA 1
ATOM 1444 C C . LYS A 1 179 ? -13.326 -9.913 -7.727 1.00 84.75 179 LYS A C 1
ATOM 1446 O O . LYS A 1 179 ? -13.884 -10.195 -8.775 1.00 84.75 179 LYS A O 1
ATOM 1451 N N . THR A 1 180 ? -13.072 -8.661 -7.376 1.00 84.81 180 THR A N 1
ATOM 1452 C CA . THR A 1 180 ? -13.452 -7.477 -8.163 1.00 84.81 180 THR A CA 1
ATOM 1453 C C . THR A 1 180 ? -12.483 -7.174 -9.310 1.00 84.81 180 THR A C 1
ATOM 1455 O O . THR A 1 180 ? -12.706 -6.239 -10.074 1.00 84.81 180 THR A O 1
ATOM 1458 N N . GLN A 1 181 ? -11.391 -7.935 -9.432 1.00 86.94 181 GLN A N 1
ATOM 1459 C CA . GLN A 1 181 ? -10.283 -7.673 -10.352 1.00 86.94 181 GLN A CA 1
ATOM 1460 C C . GLN A 1 181 ? -9.948 -8.909 -11.198 1.00 86.94 181 GLN A C 1
ATOM 1462 O O . GLN A 1 181 ? -8.780 -9.194 -11.457 1.00 86.94 181 GLN A O 1
ATOM 1467 N N . THR A 1 182 ? -10.966 -9.665 -11.618 1.00 83.94 182 THR A N 1
ATOM 1468 C CA . THR A 1 182 ? -10.805 -10.953 -12.318 1.00 83.94 182 THR A CA 1
ATOM 1469 C C . THR A 1 182 ? -10.060 -10.863 -13.644 1.00 83.94 182 THR A C 1
ATOM 1471 O O . THR A 1 182 ? -9.433 -11.833 -14.055 1.00 83.94 182 THR A O 1
ATOM 1474 N N . GLU A 1 183 ? -10.121 -9.714 -14.316 1.00 85.38 183 GLU A N 1
ATOM 1475 C CA . GLU A 1 183 ? -9.448 -9.485 -15.600 1.00 85.38 183 GLU A CA 1
ATOM 1476 C C . GLU A 1 183 ? -7.952 -9.170 -15.447 1.00 85.38 183 GLU A C 1
ATOM 1478 O O . GLU A 1 183 ? -7.204 -9.176 -16.423 1.00 85.38 183 GLU A O 1
ATOM 1483 N N . LEU A 1 184 ? -7.496 -8.892 -14.223 1.00 85.25 184 LEU A N 1
ATOM 1484 C CA . LEU A 1 184 ? -6.118 -8.520 -13.938 1.00 85.25 184 LEU A CA 1
ATOM 1485 C C . LEU A 1 184 ? -5.351 -9.729 -13.403 1.00 85.25 184 LEU A C 1
ATOM 1487 O O . LEU A 1 184 ? -5.561 -10.166 -12.272 1.00 85.25 184 LEU A O 1
ATOM 1491 N N . THR A 1 185 ? -4.419 -10.238 -14.206 1.00 87.44 185 THR A N 1
ATOM 1492 C CA . THR A 1 185 ? -3.600 -11.416 -13.875 1.00 87.44 185 THR A CA 1
ATOM 1493 C C . THR A 1 185 ? -2.175 -11.072 -13.449 1.00 87.44 185 THR A C 1
ATOM 1495 O O . THR A 1 185 ? -1.516 -11.894 -12.816 1.00 87.44 185 THR A O 1
ATOM 1498 N N . ALA A 1 186 ? -1.700 -9.862 -13.751 1.00 90.12 186 ALA A N 1
ATOM 1499 C CA . ALA A 1 186 ? -0.356 -9.402 -13.429 1.00 90.12 186 ALA A CA 1
ATOM 1500 C C . ALA A 1 186 ? -0.335 -7.903 -13.104 1.00 90.12 186 ALA A C 1
ATOM 1502 O O . ALA A 1 186 ? -1.140 -7.123 -13.614 1.00 90.12 186 ALA A O 1
ATOM 1503 N 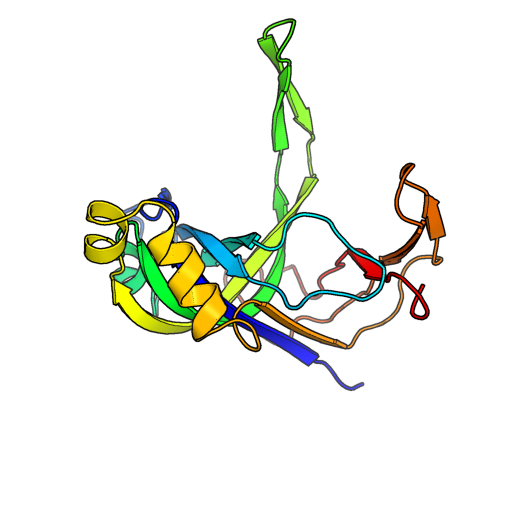N . ASP A 1 187 ? 0.624 -7.507 -12.274 1.00 91.19 187 ASP A N 1
ATOM 1504 C CA . ASP A 1 187 ? 0.937 -6.121 -11.948 1.00 91.19 187 ASP A CA 1
ATOM 1505 C C . ASP A 1 187 ? 2.282 -5.722 -12.561 1.00 91.19 187 ASP A C 1
ATOM 1507 O O . ASP A 1 187 ? 3.192 -6.540 -12.690 1.00 91.19 187 ASP A O 1
ATOM 1511 N N . TYR A 1 188 ? 2.426 -4.441 -12.907 1.00 91.56 188 TYR A N 1
ATOM 1512 C CA . TYR A 1 188 ? 3.636 -3.903 -13.540 1.00 91.56 188 TYR A CA 1
ATOM 1513 C C . TYR A 1 188 ? 4.241 -2.738 -12.738 1.00 91.56 188 TYR A C 1
ATOM 1515 O O . TYR A 1 188 ? 4.213 -1.593 -13.209 1.00 91.56 188 TYR A O 1
ATOM 1523 N N . PRO A 1 189 ? 4.748 -2.971 -11.510 1.00 91.81 189 PRO A N 1
ATOM 1524 C CA . PRO A 1 189 ? 5.414 -1.941 -10.722 1.00 91.81 189 PRO A CA 1
ATOM 1525 C C . PRO A 1 189 ? 6.617 -1.328 -11.425 1.00 91.81 189 PRO A C 1
ATOM 1527 O O . PRO A 1 189 ? 7.409 -2.005 -12.081 1.00 91.81 189 PRO A O 1
ATOM 1530 N N . TRP A 1 190 ? 6.789 -0.030 -11.188 1.00 91.94 190 TRP A N 1
ATOM 1531 C CA . TRP A 1 190 ? 8.067 0.635 -11.382 1.00 91.94 190 TRP A CA 1
ATOM 1532 C C . TRP A 1 190 ? 8.965 0.369 -10.179 1.00 91.94 190 TRP A C 1
ATOM 1534 O O . TRP A 1 190 ? 8.609 0.707 -9.051 1.00 91.94 190 TRP A O 1
ATOM 1544 N N . VAL A 1 191 ? 10.137 -0.194 -10.440 1.00 92.12 191 VAL A N 1
ATOM 1545 C CA . VAL A 1 191 ? 11.200 -0.387 -9.457 1.00 92.12 191 VAL A CA 1
ATOM 1546 C C . VAL A 1 191 ? 12.250 0.694 -9.670 1.00 92.12 191 VAL A C 1
ATOM 1548 O O . VAL A 1 191 ? 12.622 0.983 -10.807 1.00 92.12 191 VAL A O 1
ATOM 1551 N N . TYR A 1 192 ? 12.705 1.288 -8.571 1.00 90.62 192 TYR A N 1
ATOM 1552 C CA . TYR A 1 192 ? 13.784 2.269 -8.541 1.00 90.62 192 TYR A CA 1
ATOM 1553 C C . TYR A 1 192 ? 14.907 1.713 -7.666 1.00 90.62 192 TYR A C 1
ATOM 1555 O O . TYR A 1 192 ? 14.719 1.558 -6.458 1.00 90.62 192 TYR A O 1
ATOM 1563 N N . SER A 1 193 ? 16.055 1.395 -8.262 1.00 89.94 193 SER A N 1
ATOM 1564 C CA . SER A 1 193 ? 17.260 1.000 -7.529 1.00 89.94 193 SER A CA 1
ATOM 1565 C C . SER A 1 193 ? 18.240 2.168 -7.415 1.00 89.94 193 SER A C 1
ATOM 1567 O O . SER A 1 193 ? 18.323 3.030 -8.292 1.00 89.94 193 SER A O 1
ATOM 1569 N N . TYR A 1 194 ? 18.960 2.218 -6.294 1.00 86.81 194 TYR A N 1
ATOM 1570 C CA . TYR A 1 194 ? 19.856 3.314 -5.916 1.00 86.81 194 TYR A CA 1
ATOM 1571 C C . TYR A 1 194 ? 21.238 2.774 -5.523 1.00 86.81 194 TYR A C 1
ATOM 1573 O O . TYR A 1 194 ? 21.393 1.595 -5.191 1.00 86.81 194 TYR A O 1
ATOM 1581 N N . GLY A 1 195 ? 22.247 3.650 -5.520 1.00 83.62 195 GLY A N 1
ATOM 1582 C CA . GLY A 1 195 ? 23.605 3.303 -5.094 1.00 83.62 195 GLY A CA 1
ATOM 1583 C C . GLY A 1 195 ? 24.239 2.235 -5.988 1.00 83.62 195 GLY A C 1
ATOM 1584 O O . GLY A 1 195 ? 24.103 2.287 -7.204 1.00 83.62 195 GLY A O 1
ATOM 1585 N N . LYS A 1 196 ? 24.918 1.249 -5.387 1.00 84.50 196 LYS A N 1
ATOM 1586 C CA . LYS A 1 196 ? 25.568 0.137 -6.113 1.00 84.50 196 LYS A CA 1
ATOM 1587 C C . LYS A 1 196 ? 24.587 -0.831 -6.794 1.00 84.50 196 LYS A C 1
ATOM 1589 O O . LYS A 1 196 ? 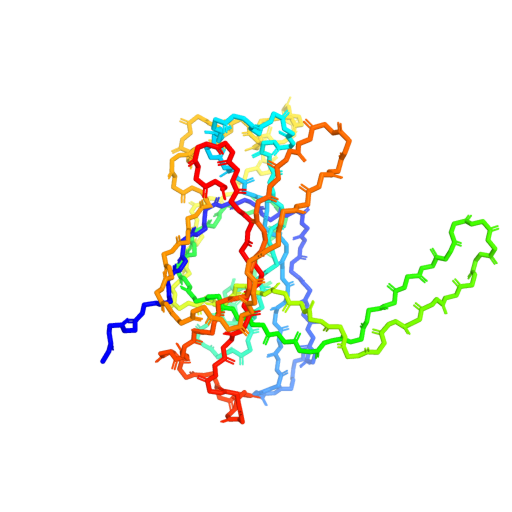25.027 -1.671 -7.565 1.00 84.50 196 LYS A O 1
ATOM 1594 N N . GLN A 1 197 ? 23.296 -0.758 -6.458 1.00 84.50 197 GLN A N 1
ATOM 1595 C CA . GLN A 1 197 ? 22.241 -1.614 -7.019 1.00 84.50 197 GLN A CA 1
ATOM 1596 C C . GLN A 1 197 ? 21.600 -1.010 -8.285 1.00 84.50 197 GLN A C 1
ATOM 1598 O O . GLN A 1 197 ? 20.734 -1.646 -8.890 1.00 84.50 197 GLN A O 1
ATOM 1603 N N . ALA A 1 198 ? 21.936 0.240 -8.625 1.00 82.44 198 ALA A N 1
ATOM 1604 C CA . ALA A 1 198 ? 21.500 0.924 -9.843 1.00 82.44 198 ALA A CA 1
ATOM 1605 C C . ALA A 1 198 ? 22.405 0.554 -11.020 1.00 82.44 198 ALA A C 1
ATOM 1607 O O . ALA A 1 198 ? 21.842 0.264 -12.099 1.00 82.44 198 ALA A O 1
#

Foldseek 3Di:
DDADFKKKAWFFFQFQWDWPPPPPPLAIKTKTWGKFAEADDVQDDDDRIDIAIAIESDDPCRVVSNPDGGQFTKIFMFGKDKDFDWDWDQDPPPRDIDTDGRDIDIHTYGPDMDGDGGCVVVCVVPVCRRVVCNVPPPHHRRTDTDGDFAFPADWDFDDPPRFTKIKTWGWHADPDDDPVPNVDGTDIDIDIGGDPRD